Protein AF-B6BJP9-F1 (afdb_monomer)

Organism: Sulfurimonas gotlandica (strain DSM 19862 / JCM 16533 / GD1) (NCBI:txid929558)

Radius of gyration: 23.93 Å; Cα contacts (8 Å, |Δi|>4): 234; chains: 1; bounding box: 56×53×66 Å

Sequence (260 aa):
MYRTQEEKQKYIDKIFKDKALFEWEVLHVSSHYDRLEIMQILAQTLVRDKLKYEINFLYLESYDDFKFTQIVNIIFHEIANEWISFATDILYYPKKEAIEELQGKERVKFIHSLAKSYYEKYKRQIFEEIADTFIELVSNVKQDKDATKLIQETLQSNLIKNRQILEMHNFSQLFTRIKSAQNIKNSDITTAKMKVVEMKKKYANPNIDADEKQKYYSLLEKSNKELTKLKHQGLDKFDPGIKRLKDTMVQSMIGMSHLS

Foldseek 3Di:
DDPDPVSVVVVVVVLLVDPQSVCCQQVVDDDPVSLQVVLLVLLCCVCVPVCVAAQQLVNDQAPVSHDDPCQLVVLLVVSLVSQLCSCCPVVVDDSVVSVVSCPPPSNSVSSSVVSVVSCLVHVLSNLLSSLLSLLVLLQPDPPDPSSQVRNLNCLVDLLQPPNVVLVANHSVSSSVLSVVLVVVLVVVLVVLVVQLVVLVVQLPDPPDDPVSNVVSVVSNVVSVVVSVVSVPDGSCVRDVSSVV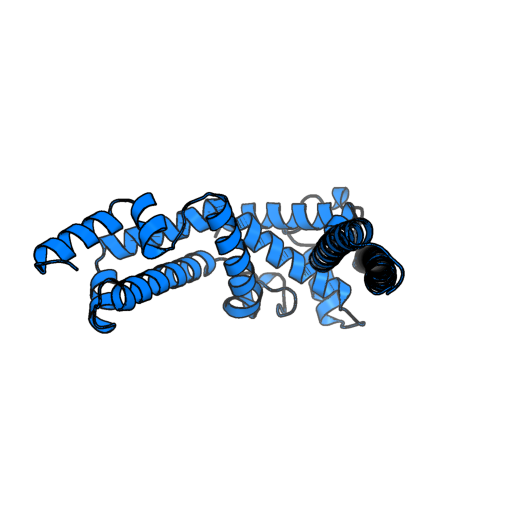SSVSSSVSVSVVVVVD

Solvent-accessible surface area (backbone atoms only — not comparable to full-atom values): 13918 Å² total; per-residue (Å²): 132,74,90,44,72,67,59,46,50,55,50,52,56,47,36,72,71,30,70,67,55,30,34,38,74,44,66,69,36,86,48,73,65,49,53,53,52,54,43,47,54,49,19,49,47,39,32,71,62,76,36,23,68,28,53,18,51,77,56,44,81,49,72,85,58,58,58,69,83,58,54,50,57,51,45,27,52,53,56,50,48,36,45,38,49,38,29,34,74,74,66,64,36,56,69,69,57,33,49,58,63,44,66,38,69,71,46,45,49,42,47,46,52,50,21,46,53,49,41,75,76,47,43,65,47,36,36,48,47,31,42,48,32,42,55,48,37,54,70,65,60,80,82,48,64,64,62,51,46,38,51,46,50,42,68,68,32,76,41,40,64,65,62,84,78,47,88,46,89,48,63,69,54,46,39,53,50,47,52,51,20,50,49,52,51,50,51,54,47,49,54,33,49,50,51,34,53,51,31,49,52,60,45,66,42,86,88,58,56,74,68,59,35,51,52,29,48,53,51,30,52,51,34,48,53,51,38,53,51,58,72,72,53,60,60,44,82,59,30,72,52,53,30,52,46,42,54,35,33,32,55,30,48,56,60,51,63,76,77,110

pLDDT: mean 90.39, std 7.41, range [47.16, 97.0]

Nearest PDB structures (foldseek):
  7wtx-assembly1_K  TM=1.506E-01  e=1.562E+00  Homo sapiens
  7tms-assembly1_P  TM=1.426E-01  e=6.004E+00  Saccharomyces cerevisiae

Mean predicted aligned error: 6.29 Å

Structure (mmCIF, N/CA/C/O backbone):
data_AF-B6BJP9-F1
#
_entry.id   AF-B6BJP9-F1
#
loop_
_atom_site.group_PDB
_atom_site.id
_atom_site.type_symbol
_atom_site.label_atom_id
_atom_site.label_alt_id
_atom_site.label_comp_id
_atom_site.label_asym_id
_atom_site.label_entity_id
_atom_site.label_seq_id
_atom_site.pdbx_PDB_ins_code
_atom_site.Cartn_x
_atom_site.Cartn_y
_atom_site.Cartn_z
_atom_site.occupancy
_atom_site.B_iso_or_equiv
_atom_site.auth_seq_id
_atom_site.auth_comp_id
_atom_site.auth_asym_id
_atom_site.auth_atom_id
_atom_site.pdbx_PDB_model_num
ATOM 1 N N . MET A 1 1 ? -24.932 26.126 8.712 1.00 61.28 1 MET A N 1
ATOM 2 C CA . MET A 1 1 ? -24.388 26.444 10.049 1.00 61.28 1 MET A CA 1
ATOM 3 C C . MET A 1 1 ? -25.483 26.151 11.070 1.00 61.28 1 MET A C 1
ATOM 5 O O . MET A 1 1 ? -26.592 26.638 10.877 1.00 61.28 1 MET A O 1
ATOM 9 N N . TYR A 1 2 ? -25.228 25.267 12.040 1.00 72.56 2 TYR A N 1
ATOM 10 C CA . TYR A 1 2 ? -26.219 24.813 13.033 1.00 72.56 2 TYR A CA 1
ATOM 11 C C . TYR A 1 2 ? -26.703 25.983 13.894 1.00 72.56 2 TYR A C 1
ATOM 13 O O . TYR A 1 2 ? -25.901 26.850 14.239 1.00 72.56 2 TYR A O 1
ATOM 21 N N . ARG A 1 3 ? -28.003 26.039 14.206 1.00 69.69 3 ARG A N 1
ATOM 22 C CA . ARG A 1 3 ? -28.609 27.170 14.928 1.00 69.69 3 ARG A CA 1
ATOM 23 C C . ARG A 1 3 ? -28.487 27.012 16.441 1.00 69.69 3 ARG A C 1
ATOM 25 O O . ARG A 1 3 ? -28.512 28.014 17.147 1.00 69.69 3 ARG A O 1
ATOM 32 N N . THR A 1 4 ? -28.327 25.781 16.936 1.00 82.56 4 THR A N 1
ATOM 33 C CA . THR A 1 4 ? -28.142 25.483 18.365 1.00 82.56 4 THR A CA 1
ATOM 34 C C . THR 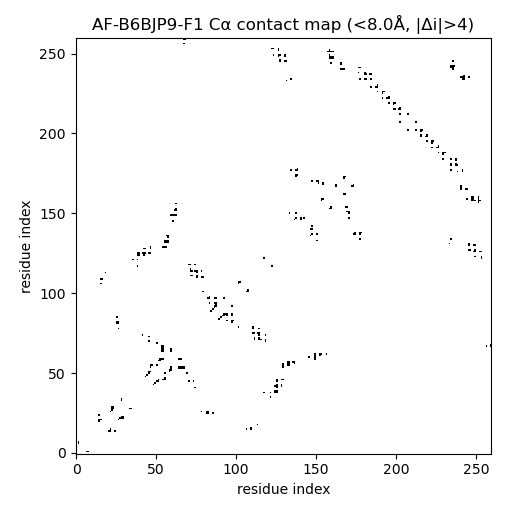A 1 4 ? -27.078 24.408 18.607 1.00 82.56 4 THR A C 1
ATOM 36 O O . THR A 1 4 ? -26.769 23.595 17.731 1.00 82.56 4 THR A O 1
ATOM 39 N N . GLN A 1 5 ? -26.537 24.369 19.831 1.00 81.38 5 GLN A N 1
ATOM 40 C CA . GLN A 1 5 ? -25.610 23.316 20.264 1.00 81.38 5 GLN A CA 1
ATOM 41 C C . GLN A 1 5 ? -26.276 21.929 20.265 1.00 81.38 5 GLN A C 1
ATOM 43 O O . GLN A 1 5 ? -25.634 20.936 19.939 1.00 81.38 5 GLN A O 1
ATOM 48 N N . GLU A 1 6 ? -27.578 21.851 20.555 1.00 84.88 6 GLU A N 1
ATOM 49 C CA . GLU A 1 6 ? -28.336 20.595 20.496 1.00 84.88 6 GLU A CA 1
ATOM 50 C C . GLU A 1 6 ? -28.464 20.047 19.071 1.00 84.88 6 GLU A C 1
ATOM 52 O O . GLU A 1 6 ? -28.368 18.839 18.863 1.00 84.88 6 GLU A O 1
ATOM 57 N N . GLU A 1 7 ? -28.672 20.914 18.076 1.00 86.38 7 GLU A N 1
ATOM 58 C CA . GLU A 1 7 ? -28.693 20.508 16.666 1.00 86.38 7 GLU A CA 1
ATOM 59 C C . GLU A 1 7 ? -27.330 19.967 16.228 1.00 86.38 7 GLU A C 1
ATOM 61 O O . GLU A 1 7 ? -27.262 18.929 15.565 1.00 86.38 7 GLU A O 1
ATOM 66 N N . LYS A 1 8 ? -26.250 20.635 16.653 1.00 85.25 8 LYS A N 1
ATOM 67 C CA . LYS A 1 8 ? -24.871 20.200 16.410 1.00 85.25 8 LYS A CA 1
ATOM 68 C C . LYS A 1 8 ? -24.614 18.825 17.031 1.00 85.25 8 LYS A C 1
ATOM 70 O O . LYS A 1 8 ? -24.133 17.926 16.348 1.00 85.25 8 LYS A O 1
ATOM 75 N N . GLN A 1 9 ? -25.018 18.627 18.286 1.00 87.75 9 GLN A N 1
ATOM 76 C CA . GLN A 1 9 ? -24.842 17.360 18.995 1.00 87.75 9 GLN A CA 1
ATOM 77 C C . GLN A 1 9 ? -25.626 16.214 18.345 1.00 87.75 9 GLN A C 1
ATOM 79 O O . GLN A 1 9 ? -25.079 15.138 18.112 1.00 87.75 9 GLN A O 1
ATOM 84 N N . LYS A 1 10 ? -26.891 16.457 17.972 1.00 89.75 10 LYS A N 1
ATOM 85 C CA . LYS A 1 10 ? -27.722 15.475 17.254 1.00 89.75 10 LYS A CA 1
ATOM 86 C C . LYS A 1 10 ? -27.095 15.058 15.927 1.00 89.75 10 LYS A C 1
ATOM 88 O O . LYS A 1 10 ? -27.180 13.889 15.552 1.00 89.75 10 LYS A O 1
ATOM 93 N N . TYR A 1 11 ? -26.479 16.000 15.215 1.00 90.81 11 TYR A N 1
ATOM 94 C CA . TYR A 1 11 ? -25.780 15.712 13.969 1.00 90.81 11 TYR A CA 1
ATOM 95 C C . TYR A 1 11 ? -24.546 14.829 14.191 1.00 90.81 11 TYR A C 1
ATOM 97 O O . TYR A 1 11 ? -24.390 13.814 13.514 1.00 90.81 11 TYR A O 1
ATOM 105 N N . ILE A 1 12 ? -23.718 15.156 15.185 1.00 90.25 12 ILE A N 1
ATOM 106 C CA . ILE A 1 12 ? -22.539 14.357 15.553 1.00 90.25 12 ILE A CA 1
ATOM 107 C C . ILE A 1 12 ? -22.949 12.940 15.951 1.00 90.25 12 ILE A C 1
ATOM 109 O O . ILE A 1 12 ? -22.376 11.959 15.480 1.00 90.25 12 ILE A O 1
ATOM 113 N N . ASP A 1 13 ? -23.991 12.810 16.767 1.00 91.75 13 ASP A N 1
ATOM 114 C CA . ASP A 1 13 ? -24.490 11.503 17.180 1.00 91.75 13 ASP A CA 1
ATOM 115 C C . ASP A 1 13 ? -25.017 10.685 15.997 1.00 91.75 13 ASP A C 1
ATOM 117 O O . ASP A 1 13 ? -24.937 9.459 16.020 1.00 91.75 13 ASP A O 1
ATOM 121 N N . LYS A 1 14 ? -25.540 11.339 14.952 1.00 93.50 14 LYS A N 1
ATOM 122 C CA . LYS A 1 14 ? -25.916 10.674 13.700 1.00 93.50 14 LYS A CA 1
ATOM 123 C C . LYS A 1 14 ? -24.678 10.180 12.944 1.00 93.50 14 LYS A C 1
ATOM 125 O O . LYS A 1 14 ? -24.667 9.026 12.526 1.00 93.50 14 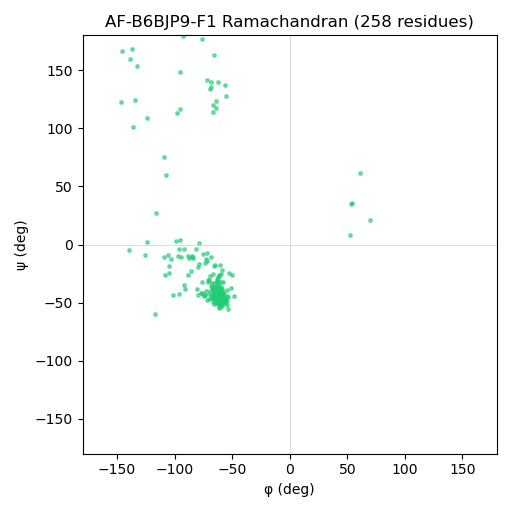LYS A O 1
ATOM 130 N N . ILE A 1 15 ? -23.639 11.013 12.825 1.00 94.00 15 ILE A N 1
ATOM 131 C CA . ILE A 1 15 ? -22.354 10.657 12.197 1.00 94.00 15 ILE A CA 1
ATOM 132 C C . ILE A 1 15 ? -21.757 9.400 12.849 1.00 94.00 15 ILE A C 1
ATOM 134 O O . ILE A 1 15 ? -21.424 8.445 12.158 1.00 94.00 15 ILE A O 1
ATOM 138 N N . PHE A 1 16 ? -21.695 9.340 14.181 1.00 93.81 16 PHE A N 1
ATOM 139 C CA . PHE A 1 16 ? -21.125 8.191 14.903 1.00 93.81 16 PHE A CA 1
ATOM 140 C C . PHE A 1 16 ? -22.054 6.970 15.020 1.00 93.81 16 PHE A C 1
ATOM 142 O O . PHE A 1 16 ? -21.683 5.971 15.636 1.00 93.81 16 PHE A O 1
ATOM 149 N N . LYS A 1 17 ? -23.265 7.020 14.455 1.00 93.69 17 LYS A N 1
ATOM 150 C CA . LYS A 1 17 ? -24.189 5.872 14.381 1.00 93.69 17 LYS A CA 1
ATOM 151 C C . LYS A 1 17 ? -24.259 5.256 12.990 1.00 93.69 17 LYS A C 1
ATOM 153 O O . LYS A 1 17 ? -24.691 4.113 12.863 1.00 93.69 17 LYS A O 1
ATOM 158 N N . ASP A 1 18 ? -23.834 5.986 11.965 1.00 94.75 18 ASP A N 1
ATOM 159 C CA . ASP A 1 18 ? -23.924 5.564 10.574 1.00 94.75 18 ASP A CA 1
ATOM 160 C C . ASP A 1 18 ? -22.540 5.593 9.920 1.00 94.75 18 ASP A C 1
ATOM 162 O O . ASP A 1 18 ? -21.971 6.645 9.637 1.00 94.75 18 ASP A O 1
ATOM 166 N N . LYS A 1 19 ? -22.008 4.398 9.651 1.00 94.12 19 LYS A N 1
ATOM 167 C CA . LYS A 1 19 ? -20.710 4.221 8.997 1.00 94.12 19 LYS A CA 1
ATOM 168 C C . LYS A 1 19 ? -20.650 4.879 7.618 1.00 94.12 19 LYS A C 1
ATOM 170 O O . LYS A 1 19 ? -19.617 5.450 7.288 1.00 94.12 19 LYS A O 1
ATOM 175 N N . ALA A 1 20 ? -21.705 4.771 6.812 1.00 93.62 20 ALA A N 1
ATOM 176 C CA . ALA A 1 20 ? -21.697 5.330 5.464 1.00 93.62 20 ALA A CA 1
ATOM 177 C C . ALA A 1 20 ? -21.714 6.860 5.518 1.00 93.62 20 ALA A C 1
ATOM 179 O O . ALA A 1 20 ? -20.981 7.507 4.776 1.00 93.62 20 ALA A O 1
ATOM 180 N N . LEU A 1 21 ? -22.494 7.425 6.445 1.00 95.62 21 LEU A N 1
ATOM 181 C CA . LEU A 1 21 ? -22.504 8.864 6.685 1.00 95.62 21 LEU A CA 1
ATOM 182 C C . LEU A 1 21 ? -21.146 9.362 7.194 1.00 95.62 21 LEU A C 1
ATOM 184 O O . LEU A 1 21 ? -20.660 10.370 6.699 1.00 95.62 21 LEU A O 1
ATOM 188 N N . PHE A 1 22 ? -20.516 8.649 8.134 1.00 96.56 22 PHE A N 1
ATOM 189 C CA . PHE A 1 22 ? -19.177 8.991 8.619 1.00 96.56 22 PHE A CA 1
ATOM 190 C C . PHE A 1 22 ? -18.146 8.963 7.488 1.00 96.56 22 PHE A C 1
ATOM 192 O O . PHE A 1 22 ? -17.378 9.904 7.322 1.00 96.56 22 PHE A O 1
ATOM 199 N N . GLU A 1 23 ? -18.133 7.888 6.698 1.00 95.31 23 GLU A N 1
ATOM 200 C CA . GLU A 1 23 ? -17.233 7.757 5.552 1.00 95.31 23 GLU A CA 1
ATOM 201 C C . GLU A 1 23 ? -17.429 8.911 4.558 1.00 95.31 23 GLU A C 1
ATOM 203 O O . GLU A 1 23 ? -16.446 9.490 4.111 1.00 95.31 23 GLU A O 1
ATOM 208 N N . TRP A 1 24 ? -18.671 9.295 4.261 1.00 95.69 24 TRP A N 1
ATOM 209 C CA . TRP A 1 24 ? -18.961 10.363 3.306 1.00 95.69 24 TRP A CA 1
ATOM 210 C C . TRP A 1 24 ? -18.620 11.768 3.828 1.00 95.69 24 TRP A C 1
ATOM 212 O O . TRP A 1 24 ? -17.965 12.538 3.127 1.00 95.69 24 TRP A O 1
ATOM 222 N N . GLU A 1 25 ? -19.040 12.098 5.050 1.00 94.19 25 GLU A N 1
ATOM 223 C CA . GLU A 1 25 ? -18.897 13.442 5.628 1.00 94.19 25 GLU A CA 1
ATOM 224 C C . GLU A 1 25 ? -17.488 13.702 6.165 1.00 94.19 25 GLU A C 1
ATOM 226 O O . GLU A 1 25 ? -16.935 14.775 5.944 1.00 94.19 25 GLU A O 1
ATOM 231 N N . VAL A 1 26 ? -16.909 12.722 6.868 1.00 95.06 26 VAL A N 1
ATOM 232 C CA . VAL A 1 26 ? -15.646 12.888 7.602 1.00 95.06 26 VAL A CA 1
ATOM 233 C C . VAL A 1 26 ? -14.454 12.413 6.782 1.00 95.06 26 VAL A C 1
ATOM 235 O O . VAL A 1 26 ? -13.427 13.074 6.769 1.00 95.06 26 VAL A O 1
ATOM 238 N N . LEU A 1 27 ? -14.572 11.269 6.100 1.00 93.81 27 LEU A N 1
ATOM 239 C CA . LEU A 1 27 ? -13.460 10.694 5.327 1.00 93.81 27 LEU A CA 1
ATOM 240 C C . LEU A 1 27 ? -13.511 11.052 3.839 1.00 93.81 27 LEU A C 1
ATOM 242 O O . LEU A 1 27 ? -12.629 10.642 3.087 1.00 93.81 27 LEU A O 1
ATOM 246 N N . HIS A 1 28 ? -14.556 11.759 3.400 1.00 92.81 28 HIS A N 1
ATOM 247 C CA . HIS A 1 28 ? -14.803 12.097 1.996 1.00 92.81 28 HIS A CA 1
ATOM 248 C C . HIS A 1 28 ? -14.802 10.881 1.053 1.00 92.81 28 HIS A C 1
ATOM 250 O O . HIS A 1 28 ? -14.404 10.955 -0.108 1.00 92.81 28 HIS A O 1
ATOM 256 N N . VAL A 1 29 ? -15.296 9.747 1.550 1.00 93.81 29 VAL A N 1
ATOM 257 C CA . VAL A 1 29 ? -15.406 8.482 0.825 1.00 93.81 29 VAL A CA 1
ATOM 258 C C . VAL A 1 29 ? -16.816 8.320 0.276 1.00 93.81 29 VAL A C 1
ATOM 260 O O . VAL A 1 29 ? -17.776 8.106 1.015 1.00 93.81 29 VAL A O 1
ATOM 263 N N . SER A 1 30 ? -16.934 8.341 -1.047 1.00 91.38 3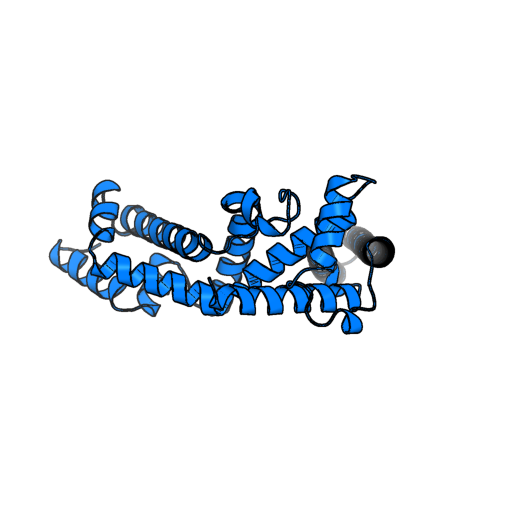0 SER A N 1
ATOM 264 C CA . SER A 1 30 ? -18.199 8.162 -1.765 1.00 91.38 30 SER A CA 1
ATOM 265 C C . SER A 1 30 ? -18.329 6.780 -2.410 1.00 91.38 30 SER A C 1
ATOM 267 O O . SER A 1 30 ? -19.435 6.279 -2.621 1.00 91.38 30 SER A O 1
ATOM 269 N N . SER A 1 31 ? -17.202 6.126 -2.703 1.00 91.62 31 SER A N 1
ATOM 270 C CA . SER A 1 31 ? -17.170 4.923 -3.531 1.00 91.62 31 SER A CA 1
ATOM 271 C C . SER A 1 31 ? -16.247 3.831 -2.984 1.00 91.62 31 SER A C 1
ATOM 273 O O . SER A 1 31 ? -15.487 4.010 -2.031 1.00 91.62 31 SER A O 1
ATOM 275 N N . HIS A 1 32 ? -16.343 2.625 -3.550 1.00 89.69 32 HIS A N 1
ATOM 276 C CA . HIS A 1 32 ? -15.382 1.559 -3.253 1.00 89.69 32 HIS A CA 1
ATOM 277 C C . HIS A 1 32 ? -13.973 1.901 -3.760 1.00 89.69 32 HIS A C 1
ATOM 279 O O . HIS A 1 32 ? -12.997 1.542 -3.105 1.00 89.69 32 HIS A O 1
ATOM 285 N N . TYR A 1 33 ? -13.871 2.620 -4.881 1.00 90.62 33 TYR A N 1
ATOM 286 C CA . TYR A 1 33 ? -12.590 3.037 -5.445 1.00 90.62 33 TYR A CA 1
ATOM 287 C C . TYR A 1 33 ? -11.864 4.019 -4.524 1.00 90.62 33 TYR A C 1
ATOM 289 O O . TYR A 1 33 ? -10.679 3.825 -4.283 1.00 90.62 33 TYR A O 1
ATOM 297 N N . ASP A 1 34 ? -12.586 4.957 -3.905 1.00 91.62 34 ASP A N 1
ATOM 298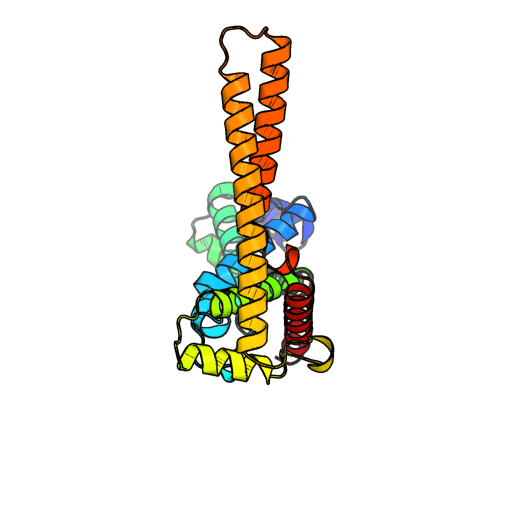 C CA . ASP A 1 34 ? -12.011 5.909 -2.943 1.00 91.62 34 ASP A CA 1
ATOM 299 C C . ASP A 1 34 ? -11.417 5.160 -1.740 1.00 91.62 34 ASP A C 1
ATOM 301 O O . ASP A 1 34 ? -10.306 5.435 -1.299 1.00 91.62 34 ASP A O 1
ATOM 305 N N . ARG A 1 35 ? -12.125 4.133 -1.238 1.00 92.69 35 ARG A N 1
ATOM 306 C CA . ARG A 1 35 ? -11.621 3.287 -0.140 1.00 92.69 35 ARG A CA 1
ATOM 307 C C . ARG A 1 35 ? -10.340 2.556 -0.534 1.00 92.69 35 ARG A C 1
ATOM 309 O O . ARG A 1 35 ? -9.432 2.460 0.286 1.00 92.69 35 ARG A O 1
ATOM 316 N N . LEU A 1 36 ? -10.275 2.032 -1.760 1.00 91.44 36 LEU A N 1
ATOM 317 C CA . LEU A 1 36 ? -9.079 1.362 -2.270 1.00 91.44 36 LEU A CA 1
ATOM 318 C C . LEU A 1 36 ? -7.908 2.334 -2.409 1.00 91.44 36 LEU A C 1
ATOM 320 O O . LEU A 1 36 ? -6.799 1.975 -2.025 1.00 91.44 36 LEU A O 1
ATOM 324 N N . GLU A 1 37 ? -8.145 3.534 -2.932 1.00 90.31 37 GLU A N 1
ATOM 325 C CA . GLU A 1 37 ? -7.120 4.565 -3.102 1.00 90.31 37 GLU A CA 1
ATOM 326 C C . GLU A 1 37 ? -6.561 5.027 -1.754 1.00 90.31 37 GLU A C 1
ATOM 328 O O . GLU A 1 37 ? -5.349 4.972 -1.543 1.00 90.31 37 GLU A O 1
ATOM 333 N N . ILE A 1 38 ? -7.433 5.372 -0.802 1.00 90.81 38 ILE A N 1
ATOM 334 C CA . ILE A 1 38 ? -7.031 5.748 0.560 1.00 90.81 38 ILE A CA 1
ATOM 335 C C . ILE A 1 38 ? -6.202 4.636 1.196 1.00 90.81 38 ILE A C 1
ATOM 337 O O . ILE A 1 38 ? -5.145 4.895 1.764 1.00 90.81 38 ILE A O 1
ATOM 341 N N . MET A 1 39 ? -6.639 3.381 1.077 1.00 93.44 39 MET A N 1
ATOM 342 C CA . MET A 1 39 ? -5.897 2.260 1.650 1.00 93.44 39 MET A CA 1
ATOM 343 C C . MET A 1 39 ? -4.570 1.985 0.943 1.00 93.44 39 MET A C 1
ATOM 345 O O . MET A 1 39 ? -3.644 1.497 1.585 1.00 93.44 39 MET A O 1
ATOM 349 N N . GLN A 1 40 ? -4.441 2.320 -0.340 1.00 91.38 40 GLN A N 1
ATOM 350 C CA . GLN A 1 40 ? -3.169 2.248 -1.051 1.00 91.38 40 GLN A CA 1
ATOM 351 C C . GLN A 1 40 ? -2.190 3.323 -0.556 1.00 91.38 40 GLN A C 1
ATOM 353 O O . GLN A 1 40 ? -1.024 3.015 -0.315 1.00 91.38 40 GLN A O 1
ATOM 358 N N . ILE A 1 41 ? -2.664 4.553 -0.342 1.00 91.44 41 ILE A N 1
ATOM 359 C CA . ILE A 1 41 ? -1.863 5.637 0.248 1.00 91.44 41 ILE A CA 1
ATOM 360 C C . ILE A 1 41 ? -1.449 5.261 1.676 1.00 91.44 41 ILE A C 1
ATOM 362 O O . ILE A 1 41 ? -0.267 5.293 2.016 1.00 91.44 41 ILE A O 1
ATOM 366 N N . LEU A 1 42 ? -2.405 4.815 2.495 1.00 93.31 42 LEU A N 1
ATOM 367 C CA . LEU A 1 42 ? -2.143 4.380 3.865 1.00 93.31 42 LEU A CA 1
ATOM 368 C C . LEU A 1 42 ? -1.176 3.200 3.922 1.00 93.31 42 LEU A C 1
ATOM 370 O O . LEU A 1 42 ? -0.331 3.178 4.809 1.00 93.31 42 LEU A O 1
ATOM 374 N N . ALA A 1 43 ? -1.261 2.237 3.000 1.00 95.12 43 ALA A N 1
ATOM 375 C CA . ALA A 1 43 ? -0.312 1.129 2.921 1.00 95.12 43 ALA A CA 1
ATOM 376 C C . ALA A 1 43 ? 1.125 1.635 2.735 1.00 95.12 43 ALA A C 1
ATOM 378 O O . ALA A 1 43 ? 2.016 1.201 3.463 1.00 95.12 43 ALA A O 1
ATOM 379 N N . GLN A 1 44 ? 1.339 2.596 1.833 1.00 94.31 44 GLN A N 1
ATOM 380 C CA . GLN A 1 44 ? 2.655 3.205 1.628 1.00 94.31 44 GLN A CA 1
ATOM 381 C C . GLN A 1 44 ? 3.149 3.914 2.886 1.00 94.31 44 GLN A C 1
ATOM 383 O O . GLN A 1 44 ? 4.246 3.619 3.353 1.00 94.31 44 GLN A O 1
ATOM 388 N N . THR A 1 45 ? 2.331 4.781 3.486 1.00 93.75 45 THR A N 1
ATOM 389 C CA . THR A 1 45 ? 2.698 5.499 4.716 1.00 93.75 45 THR A CA 1
ATOM 390 C C . THR A 1 45 ? 2.956 4.545 5.887 1.00 93.75 45 THR A C 1
ATOM 392 O O . THR A 1 45 ? 3.894 4.734 6.662 1.00 93.75 45 THR A O 1
ATOM 395 N N . LEU A 1 46 ? 2.152 3.488 6.027 1.00 94.88 46 LEU A N 1
ATOM 396 C CA . LEU A 1 46 ? 2.327 2.465 7.057 1.00 94.88 46 LEU A CA 1
ATOM 397 C C . LEU A 1 46 ? 3.667 1.753 6.898 1.00 94.88 46 LEU A C 1
ATOM 399 O O . LEU A 1 46 ? 4.445 1.714 7.843 1.00 94.88 46 LEU A O 1
ATOM 403 N N . VAL A 1 47 ? 3.931 1.200 5.716 1.00 95.75 47 VAL A N 1
ATOM 404 C CA . VAL A 1 47 ? 5.090 0.333 5.478 1.00 95.75 47 VAL A CA 1
ATOM 405 C C . VAL A 1 47 ? 6.381 1.137 5.364 1.00 95.75 47 VAL A C 1
ATOM 407 O O . VAL A 1 47 ? 7.409 0.727 5.894 1.00 95.75 47 VAL A O 1
ATOM 410 N N . ARG A 1 48 ? 6.362 2.279 4.673 1.00 95.06 48 ARG A N 1
ATOM 411 C CA . ARG A 1 48 ? 7.587 3.030 4.365 1.00 95.06 48 ARG A CA 1
ATOM 412 C C . ARG A 1 48 ? 7.979 4.034 5.439 1.00 95.06 48 ARG A C 1
ATOM 414 O O . ARG A 1 48 ? 9.174 4.274 5.596 1.00 95.06 48 ARG A O 1
ATOM 421 N N . ASP A 1 49 ? 7.015 4.533 6.212 1.00 94.56 49 ASP A N 1
ATOM 422 C CA . ASP A 1 49 ? 7.271 5.605 7.176 1.00 94.56 49 ASP A CA 1
ATOM 423 C C . ASP A 1 49 ? 7.013 5.165 8.620 1.00 94.56 49 ASP A C 1
ATOM 425 O O . ASP A 1 49 ? 7.927 5.199 9.446 1.00 94.56 49 ASP A O 1
ATOM 429 N N . LYS A 1 50 ? 5.779 4.751 8.939 1.00 93.44 50 LYS A N 1
ATOM 430 C CA . LYS A 1 50 ? 5.331 4.587 10.333 1.00 93.44 50 LYS A CA 1
ATOM 431 C C . LYS A 1 50 ? 5.783 3.289 10.996 1.00 93.44 50 LYS A C 1
ATOM 433 O O . LYS A 1 50 ? 6.092 3.313 12.180 1.00 93.44 50 LYS A O 1
ATOM 438 N N . LEU A 1 51 ? 5.801 2.186 10.251 1.00 93.44 51 LEU A N 1
ATOM 439 C CA . LEU A 1 51 ? 6.201 0.849 10.712 1.00 93.44 51 LEU A CA 1
ATOM 440 C C . LEU A 1 51 ? 7.453 0.354 9.984 1.00 93.44 51 LEU A C 1
ATOM 442 O O . LEU A 1 51 ? 7.649 -0.843 9.767 1.00 93.44 51 LEU A O 1
ATOM 446 N N . LYS A 1 52 ? 8.293 1.285 9.529 1.00 93.56 52 LYS A N 1
ATOM 447 C CA . LYS A 1 52 ? 9.429 0.940 8.678 1.00 93.56 52 LYS A CA 1
ATOM 448 C C . LYS A 1 52 ? 10.396 -0.034 9.358 1.00 93.56 52 LYS A C 1
ATOM 450 O O . LYS A 1 52 ? 10.955 -0.875 8.679 1.00 93.56 52 LYS A O 1
ATOM 455 N N . TYR A 1 53 ? 10.562 0.014 10.677 1.00 91.56 53 TYR A N 1
ATOM 456 C CA . TYR A 1 53 ? 11.474 -0.895 11.378 1.00 91.56 53 TYR A CA 1
ATOM 457 C C . TYR A 1 53 ? 10.829 -2.243 11.726 1.00 91.56 53 TYR A C 1
ATOM 459 O O . TYR A 1 53 ? 11.520 -3.161 12.147 1.00 91.56 53 TYR A O 1
ATOM 467 N N . GLU A 1 54 ? 9.515 -2.371 11.549 1.00 91.12 54 GLU A N 1
ATOM 468 C CA . GLU A 1 54 ?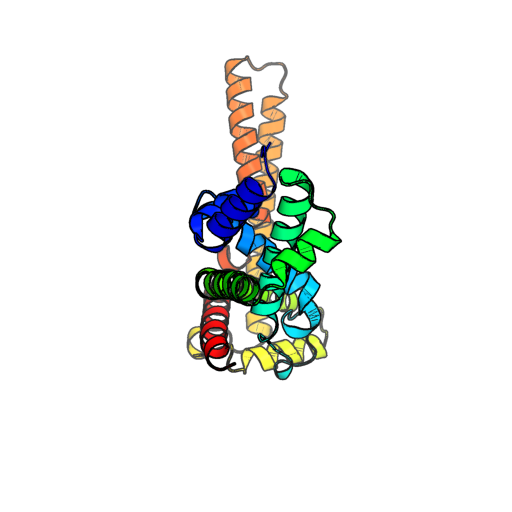 8.736 -3.538 11.953 1.00 91.12 54 GLU A CA 1
ATOM 469 C C . GLU A 1 54 ? 8.253 -4.382 10.775 1.00 91.12 54 GLU A C 1
ATOM 471 O O . GLU A 1 54 ? 7.990 -5.569 10.956 1.00 91.12 54 GLU A O 1
ATOM 476 N N . ILE A 1 55 ? 8.080 -3.794 9.585 1.00 93.06 55 ILE A N 1
ATOM 477 C CA . ILE A 1 55 ? 7.526 -4.507 8.420 1.00 93.06 55 ILE A CA 1
ATOM 478 C C . ILE A 1 55 ? 8.210 -4.191 7.082 1.00 93.06 55 ILE A C 1
ATOM 480 O O . ILE A 1 55 ? 7.866 -4.811 6.079 1.00 93.06 55 ILE A O 1
ATOM 484 N N . ASN A 1 56 ? 9.165 -3.259 7.016 1.00 94.44 56 ASN A N 1
ATOM 485 C CA . ASN A 1 56 ? 9.860 -2.939 5.765 1.00 94.44 56 ASN A CA 1
ATOM 486 C C . ASN A 1 56 ? 11.175 -3.712 5.657 1.00 94.44 56 ASN A C 1
ATOM 488 O O . ASN A 1 56 ? 12.117 -3.466 6.406 1.00 94.44 56 ASN A O 1
ATOM 492 N N . PHE A 1 57 ? 11.277 -4.590 4.660 1.00 93.56 57 PHE A N 1
ATOM 493 C CA . PHE A 1 57 ? 12.457 -5.435 4.453 1.00 93.56 57 PHE A CA 1
ATOM 494 C C . PHE A 1 57 ? 13.759 -4.667 4.210 1.00 93.56 57 PHE A C 1
ATOM 496 O O . PHE A 1 57 ? 14.830 -5.239 4.372 1.00 93.56 57 PHE A O 1
ATOM 503 N N . LEU A 1 58 ? 13.696 -3.386 3.846 1.00 92.25 58 LEU A N 1
ATOM 504 C CA . LEU A 1 58 ? 14.883 -2.542 3.708 1.00 92.25 58 LEU A CA 1
ATOM 505 C C . LEU A 1 58 ? 15.497 -2.125 5.056 1.00 92.25 58 LEU A C 1
ATOM 507 O O . LEU A 1 58 ? 16.625 -1.641 5.066 1.00 92.25 58 LEU A O 1
A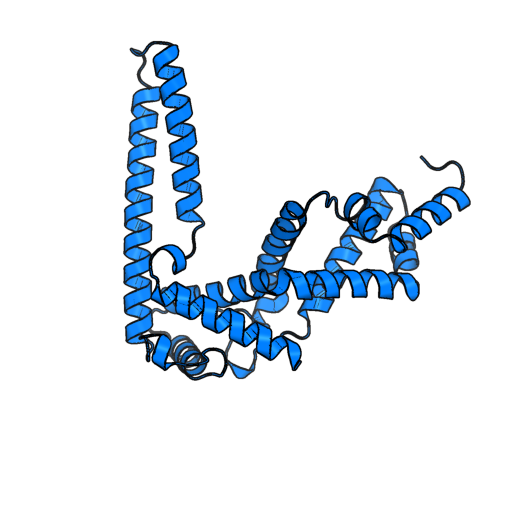TOM 511 N N . TYR A 1 59 ? 14.762 -2.275 6.161 1.00 92.19 59 TYR A N 1
ATOM 512 C CA . TYR A 1 59 ? 15.163 -1.825 7.499 1.00 92.19 59 TYR A CA 1
ATOM 513 C C . TYR A 1 59 ? 15.120 -2.926 8.562 1.00 92.19 59 TYR A C 1
ATOM 515 O O . TYR A 1 59 ? 15.576 -2.690 9.678 1.00 92.19 59 TYR A O 1
ATOM 523 N N . LEU A 1 60 ? 14.560 -4.094 8.242 1.00 90.12 60 LEU A N 1
ATOM 524 C CA . LEU A 1 60 ? 14.569 -5.247 9.138 1.00 90.12 60 LEU A CA 1
ATOM 525 C C . LEU A 1 60 ? 15.991 -5.797 9.285 1.00 90.12 60 LEU A C 1
ATOM 527 O O . LEU A 1 60 ? 16.723 -5.904 8.303 1.00 90.12 60 LEU A O 1
ATOM 531 N N . GLU A 1 61 ? 16.353 -6.187 10.505 1.00 85.19 61 GLU A N 1
ATOM 532 C CA . GLU A 1 61 ? 17.605 -6.901 10.779 1.00 85.19 61 GLU A CA 1
ATOM 533 C C . GLU A 1 61 ? 17.394 -8.418 10.712 1.00 85.19 61 GLU A C 1
ATOM 535 O O . GLU A 1 61 ? 18.241 -9.144 10.187 1.00 85.19 61 GLU A O 1
ATOM 540 N N . SER A 1 62 ? 16.242 -8.893 11.198 1.00 84.56 62 SER A N 1
ATOM 541 C CA . SER A 1 62 ? 15.834 -10.296 11.170 1.00 84.56 62 SER A CA 1
ATOM 542 C C . SER A 1 62 ? 14.400 -10.461 10.673 1.00 84.56 62 SER A C 1
ATOM 544 O O . SER A 1 62 ? 13.537 -9.599 10.848 1.00 84.56 62 SER A O 1
ATOM 546 N N . TYR A 1 63 ? 14.116 -11.630 10.097 1.00 80.94 63 TYR A N 1
ATOM 547 C CA . TYR A 1 63 ? 12.747 -12.045 9.796 1.00 80.94 63 TYR A CA 1
ATOM 548 C C . TYR A 1 63 ? 11.851 -12.089 11.052 1.00 80.94 63 TYR A C 1
ATOM 550 O O . TYR A 1 63 ? 10.655 -11.812 10.963 1.00 80.94 63 TYR A O 1
ATOM 558 N N . ASP A 1 64 ? 12.413 -12.409 12.219 1.00 82.19 64 ASP A N 1
ATOM 559 C CA . ASP A 1 64 ? 11.645 -12.549 13.464 1.00 82.19 64 ASP A CA 1
ATOM 560 C C . ASP A 1 64 ? 11.158 -11.205 14.038 1.00 82.19 64 ASP A C 1
ATOM 562 O O . ASP A 1 64 ? 10.276 -11.178 14.900 1.00 82.19 64 ASP A O 1
ATOM 566 N N . ASP A 1 65 ? 11.673 -10.079 13.535 1.00 79.44 65 ASP A N 1
ATOM 567 C CA . ASP A 1 65 ? 11.276 -8.737 13.976 1.00 79.44 65 ASP A CA 1
ATOM 568 C C . ASP A 1 65 ? 9.897 -8.312 13.443 1.00 79.44 65 ASP A C 1
ATOM 570 O O . ASP A 1 65 ? 9.341 -7.296 13.871 1.00 79.44 65 ASP A O 1
ATOM 574 N N . PHE A 1 66 ? 9.316 -9.107 12.540 1.00 82.88 66 PHE A N 1
ATOM 575 C CA . PHE A 1 66 ? 8.079 -8.790 11.838 1.00 82.88 66 PHE A CA 1
ATOM 576 C C . PHE A 1 66 ? 6.868 -8.686 12.774 1.00 82.88 66 PHE A C 1
ATOM 578 O O . PHE A 1 66 ? 6.451 -9.671 13.392 1.00 82.88 66 PHE A O 1
ATOM 585 N N . LYS A 1 67 ? 6.246 -7.501 12.858 1.00 84.81 67 LYS A N 1
ATOM 586 C CA . LYS A 1 67 ? 5.119 -7.243 13.779 1.00 84.81 67 LYS A CA 1
ATOM 587 C C . LYS A 1 67 ? 3.967 -6.494 13.110 1.00 84.81 67 LYS A C 1
ATOM 589 O O . LYS A 1 67 ? 4.120 -5.373 12.642 1.00 84.81 67 LYS A O 1
ATOM 594 N N . PHE A 1 68 ? 2.765 -7.076 13.164 1.00 87.00 68 PHE A N 1
ATOM 595 C CA . PHE A 1 68 ? 1.536 -6.479 12.606 1.00 87.00 68 PHE A CA 1
ATOM 596 C C . PHE A 1 68 ? 0.664 -5.736 13.622 1.00 87.00 68 PHE A C 1
ATOM 598 O O . PHE A 1 68 ? -0.301 -5.069 13.246 1.00 87.00 68 PHE A O 1
ATOM 605 N N . THR A 1 69 ? 0.972 -5.862 14.913 1.00 85.81 69 THR A N 1
ATOM 606 C CA . THR A 1 69 ? 0.073 -5.484 16.019 1.00 85.81 69 THR A CA 1
ATOM 607 C C . THR A 1 69 ? -0.326 -4.007 16.014 1.00 85.81 69 THR A C 1
ATOM 609 O O . THR A 1 69 ? -1.402 -3.658 16.494 1.00 85.81 69 THR A O 1
ATOM 612 N N . GLN A 1 70 ? 0.497 -3.134 15.430 1.00 90.81 70 GLN A N 1
ATOM 613 C CA . GLN A 1 70 ? 0.254 -1.691 15.387 1.00 90.81 70 GLN A CA 1
ATOM 614 C C . GLN A 1 70 ? -0.579 -1.222 14.184 1.00 90.81 70 GLN A C 1
ATOM 616 O O . GLN A 1 70 ? -1.013 -0.072 14.172 1.00 90.81 70 GLN A O 1
ATOM 621 N N . ILE A 1 71 ? -0.855 -2.073 13.188 1.00 93.31 71 ILE A N 1
ATOM 622 C CA . ILE A 1 71 ? -1.505 -1.637 11.938 1.00 93.31 71 ILE A CA 1
ATOM 623 C C . ILE A 1 71 ? -2.898 -1.052 12.202 1.00 93.31 71 ILE A C 1
ATOM 625 O O . ILE A 1 71 ? -3.186 0.072 11.794 1.00 93.31 71 ILE A O 1
ATOM 629 N N . VAL A 1 72 ? -3.761 -1.787 12.913 1.00 94.69 72 VAL A N 1
ATOM 630 C CA . VAL A 1 72 ? -5.129 -1.324 13.217 1.00 94.69 72 VAL A CA 1
ATOM 631 C C . VAL A 1 72 ? -5.098 -0.055 14.064 1.00 94.69 72 VAL A C 1
ATOM 633 O O . VAL A 1 72 ? -5.893 0.853 13.833 1.00 94.69 72 VAL A O 1
ATOM 636 N N . ASN A 1 73 ? -4.156 0.029 15.005 1.00 93.69 73 ASN A N 1
ATOM 637 C CA . ASN A 1 73 ? -3.982 1.202 15.849 1.00 93.69 73 ASN A CA 1
ATOM 638 C C . ASN A 1 73 ? -3.600 2.436 15.019 1.00 93.69 73 ASN A C 1
ATOM 640 O O . ASN A 1 73 ? -4.155 3.510 15.219 1.00 93.69 73 ASN A O 1
ATOM 644 N N . ILE A 1 74 ? -2.708 2.298 14.040 1.00 94.31 74 ILE A N 1
ATOM 645 C CA . ILE A 1 74 ? -2.353 3.419 13.166 1.00 94.31 74 ILE A CA 1
ATOM 646 C C . ILE A 1 74 ? -3.533 3.818 12.278 1.00 94.31 74 ILE A C 1
ATOM 648 O O . ILE A 1 74 ? -3.818 5.006 12.175 1.00 94.31 74 ILE A O 1
ATOM 652 N N . ILE A 1 75 ? -4.264 2.862 11.691 1.00 95.56 75 ILE A N 1
ATOM 653 C CA . ILE A 1 75 ? -5.472 3.172 10.903 1.00 95.56 75 ILE A CA 1
ATOM 654 C C . ILE A 1 75 ? -6.502 3.909 11.772 1.00 95.56 75 ILE A C 1
ATOM 656 O O . ILE A 1 75 ? -7.111 4.875 11.322 1.00 95.56 75 ILE A O 1
ATOM 660 N N . PHE A 1 76 ? -6.668 3.494 13.031 1.00 96.25 76 PHE A N 1
ATOM 661 C CA . PHE A 1 76 ? -7.506 4.200 13.998 1.00 96.25 76 PHE A CA 1
ATOM 662 C C . PHE A 1 76 ? -7.060 5.655 14.180 1.00 96.25 76 PHE A C 1
ATOM 664 O O . PHE A 1 76 ? -7.902 6.546 14.120 1.00 96.25 76 PHE A O 1
ATOM 671 N N . HIS A 1 77 ? -5.759 5.902 14.366 1.00 95.12 77 HIS A N 1
ATOM 672 C CA . HIS A 1 77 ? -5.229 7.257 14.535 1.00 95.12 77 HIS A CA 1
ATOM 673 C C . HIS A 1 77 ? -5.456 8.125 13.295 1.00 95.12 77 HIS A C 1
ATOM 675 O O . HIS A 1 77 ? -5.810 9.290 13.440 1.00 95.12 77 HIS A O 1
ATOM 681 N N . GLU A 1 78 ? -5.324 7.572 12.089 1.00 94.75 78 GLU A N 1
ATOM 682 C CA . GLU A 1 78 ? -5.588 8.326 10.858 1.00 94.75 78 GLU A CA 1
ATOM 683 C C . GLU A 1 78 ? -7.061 8.716 10.738 1.00 94.75 78 GLU A C 1
ATOM 685 O O . GLU A 1 78 ? -7.371 9.884 10.535 1.00 94.75 78 GLU A O 1
ATOM 690 N N . ILE A 1 79 ? -7.983 7.780 10.973 1.00 95.56 79 ILE A N 1
ATOM 691 C CA . ILE A 1 79 ? -9.425 8.075 10.958 1.00 95.56 79 ILE A CA 1
ATOM 692 C C . ILE A 1 79 ? -9.791 9.081 12.066 1.00 95.56 79 ILE A C 1
ATOM 694 O O . ILE A 1 79 ? -10.625 9.962 11.864 1.00 95.56 79 ILE A O 1
ATOM 698 N N . ALA A 1 80 ? -9.170 8.970 13.243 1.00 96.06 80 ALA A N 1
ATOM 699 C CA . ALA A 1 80 ? -9.345 9.923 14.336 1.00 96.06 80 ALA A CA 1
ATOM 700 C C . ALA A 1 80 ? -8.840 11.329 13.972 1.00 96.06 80 ALA A C 1
ATOM 702 O O . ALA A 1 80 ? -9.479 12.315 14.338 1.00 96.06 80 ALA A O 1
ATOM 703 N N . ASN A 1 81 ? -7.725 11.430 13.246 1.00 95.25 81 ASN A N 1
ATOM 704 C CA . ASN A 1 81 ? -7.201 12.705 12.766 1.00 95.25 81 ASN A CA 1
ATOM 705 C C . ASN A 1 81 ? -8.150 13.351 11.751 1.00 95.25 81 ASN A C 1
ATOM 707 O O . ASN A 1 81 ? -8.412 14.544 11.873 1.00 95.25 81 ASN A O 1
ATOM 711 N N . GLU A 1 82 ? -8.736 12.576 10.834 1.00 95.69 82 GLU A N 1
ATOM 712 C CA . GLU A 1 82 ? -9.756 13.088 9.905 1.00 95.69 82 GLU A CA 1
ATOM 713 C C . GLU A 1 82 ? -10.998 13.605 10.640 1.00 95.69 82 GLU A C 1
ATOM 715 O O . GLU A 1 82 ? -11.521 14.669 10.314 1.00 95.69 82 GLU A O 1
ATOM 720 N N . TRP A 1 83 ? -11.431 12.920 11.705 1.00 95.44 83 TRP A N 1
ATOM 721 C CA . TRP A 1 83 ? -12.479 13.453 12.579 1.00 95.44 83 TRP A CA 1
ATOM 722 C C . TRP A 1 83 ? -12.093 14.800 13.192 1.00 95.44 83 TRP A C 1
ATOM 724 O O . TRP A 1 83 ? -12.909 15.721 13.195 1.00 95.44 83 TRP A O 1
ATOM 734 N N . ILE A 1 84 ? -10.871 14.927 13.719 1.00 95.81 84 ILE A N 1
ATOM 735 C CA . ILE A 1 84 ? -10.410 16.181 14.323 1.00 95.81 84 ILE A CA 1
ATOM 736 C C . ILE A 1 84 ? -10.421 17.297 13.275 1.00 95.81 84 ILE A C 1
ATOM 738 O O . ILE A 1 84 ? -10.969 18.355 13.570 1.00 95.81 84 ILE A O 1
ATOM 742 N N . SER A 1 85 ? -9.898 17.051 12.071 1.00 95.75 85 SER A N 1
ATOM 743 C CA . SER A 1 85 ? -9.906 18.014 10.961 1.00 95.75 85 SER A CA 1
ATOM 744 C C . SER A 1 85 ? -11.329 18.415 10.568 1.00 95.75 85 SER A C 1
ATOM 746 O O . SER A 1 85 ? -11.650 19.598 10.506 1.00 95.75 85 SER A O 1
ATOM 748 N N . PHE A 1 86 ? -12.236 17.451 10.392 1.00 95.19 86 PHE A N 1
ATOM 749 C CA . PHE A 1 86 ? -13.643 17.734 10.100 1.00 95.19 86 PHE A CA 1
ATOM 750 C C . PHE A 1 86 ? -14.302 18.572 11.207 1.00 95.19 86 PHE A C 1
ATOM 752 O O . PHE A 1 86 ? -14.998 19.558 10.945 1.00 95.19 86 PHE A O 1
ATOM 759 N N . ALA A 1 87 ? -14.068 18.209 12.468 1.00 93.12 87 ALA A N 1
ATOM 760 C CA . ALA A 1 87 ? -14.630 18.917 13.605 1.00 93.12 87 ALA A CA 1
ATOM 761 C C . ALA A 1 87 ? -14.094 20.354 13.707 1.00 93.12 87 ALA A C 1
ATOM 763 O O . ALA A 1 87 ? -14.873 21.266 13.997 1.00 93.12 87 ALA A O 1
ATOM 764 N N . THR A 1 88 ? -12.803 20.583 13.454 1.00 93.81 88 THR A N 1
ATOM 765 C CA . THR A 1 88 ? -12.211 21.927 13.502 1.00 93.81 88 THR A CA 1
ATOM 766 C C . THR A 1 88 ? -12.608 22.776 12.306 1.00 93.81 88 THR A C 1
ATOM 768 O O . THR A 1 88 ? -12.978 23.935 12.483 1.00 93.81 88 THR A O 1
ATOM 771 N N . ASP A 1 89 ? -12.591 22.206 11.106 1.00 93.00 89 ASP A N 1
ATOM 772 C CA . ASP A 1 89 ? -12.641 22.987 9.869 1.00 93.00 89 ASP A CA 1
ATOM 773 C C . ASP A 1 89 ? -14.079 23.185 9.379 1.00 93.00 89 ASP A C 1
ATOM 775 O O . ASP A 1 89 ? -14.423 24.247 8.858 1.00 93.00 89 ASP A O 1
ATOM 779 N N . ILE A 1 90 ? -14.940 22.182 9.584 1.00 91.38 90 ILE A N 1
ATOM 780 C CA . ILE A 1 90 ? -16.331 22.185 9.108 1.00 91.38 90 ILE A CA 1
ATOM 781 C C . ILE A 1 90 ? -17.301 22.515 10.239 1.00 91.38 90 ILE A C 1
ATOM 783 O O . ILE A 1 90 ? -18.245 23.291 10.066 1.00 91.38 90 ILE A O 1
ATOM 787 N N . LEU A 1 91 ? -17.085 21.925 11.417 1.00 89.94 91 LEU A N 1
ATOM 788 C CA . LEU A 1 91 ? -17.946 22.152 12.578 1.00 89.94 91 LEU A CA 1
ATOM 789 C C . LEU A 1 91 ? -17.460 23.297 13.478 1.00 89.94 91 LEU A C 1
ATOM 791 O O . LEU A 1 91 ? -18.163 23.637 14.436 1.00 89.94 91 LEU A O 1
ATOM 795 N N . TYR A 1 92 ? -16.302 23.897 13.186 1.00 89.19 92 TYR A N 1
ATOM 796 C CA . TYR A 1 92 ? -15.711 25.004 13.945 1.00 89.19 92 TYR A CA 1
ATOM 797 C C . TYR A 1 92 ? -15.545 24.704 15.445 1.00 89.19 92 TYR A C 1
ATOM 799 O O . TYR A 1 92 ? -15.748 25.576 16.290 1.00 89.19 92 TYR A O 1
ATOM 807 N N . TYR A 1 93 ? -15.231 23.455 15.801 1.00 87.31 93 TYR A N 1
ATOM 808 C CA . TYR A 1 93 ? -14.822 23.110 17.162 1.00 87.31 93 TYR A CA 1
ATOM 809 C C . TYR A 1 93 ? -13.411 23.639 17.446 1.00 87.31 93 TYR A C 1
ATOM 811 O O . TYR A 1 93 ? -12.515 23.501 16.609 1.00 87.31 93 TYR A O 1
ATOM 819 N N . PRO A 1 94 ? -13.142 24.139 18.662 1.00 92.38 94 PRO A N 1
ATOM 820 C CA . PRO A 1 94 ? -11.784 24.185 19.175 1.00 92.38 94 PRO A CA 1
ATOM 821 C C . PRO A 1 94 ? -11.178 22.776 19.170 1.00 92.38 94 PRO A C 1
ATOM 823 O O . PRO A 1 94 ? -11.818 21.814 19.594 1.00 92.38 94 PRO A O 1
ATOM 826 N N . LYS A 1 95 ? -9.914 22.643 18.752 1.00 91.62 95 LYS A N 1
ATOM 827 C CA . LYS A 1 95 ? -9.233 21.337 18.648 1.00 91.62 95 LYS A CA 1
ATOM 828 C C . LYS A 1 95 ? -9.327 20.496 19.930 1.00 91.62 95 LYS A C 1
ATOM 830 O O . LYS A 1 95 ? -9.470 19.281 19.856 1.00 91.62 95 LYS A O 1
ATOM 835 N N . LYS A 1 96 ? -9.257 21.135 21.103 1.00 93.81 96 LYS A N 1
ATOM 836 C CA . LYS A 1 96 ? -9.379 20.457 22.402 1.00 93.81 96 LYS A CA 1
ATOM 837 C C . LYS A 1 96 ? -10.748 19.790 22.571 1.00 93.81 96 LYS A C 1
ATOM 839 O O . LYS A 1 96 ? -10.806 18.619 22.925 1.00 93.81 96 LYS A O 1
ATOM 844 N N . GLU A 1 97 ? -11.820 20.504 22.249 1.00 90.31 97 GLU A N 1
ATOM 845 C CA . GLU A 1 97 ? -13.184 19.979 22.333 1.00 90.31 97 GLU A CA 1
ATOM 846 C C . GLU A 1 97 ? -13.421 18.871 21.297 1.00 90.31 97 GLU A C 1
ATOM 848 O O . GLU A 1 97 ? -14.051 17.871 21.611 1.00 90.31 97 GLU A O 1
ATOM 853 N N . ALA A 1 98 ? -12.854 18.982 20.089 1.00 90.44 98 ALA A N 1
ATOM 854 C CA . ALA A 1 98 ? -12.926 17.915 19.082 1.00 90.44 98 ALA A CA 1
ATOM 855 C C . ALA A 1 98 ? -12.299 16.590 19.569 1.00 90.44 98 ALA A C 1
ATOM 857 O O . ALA A 1 98 ? -12.809 15.507 19.266 1.00 90.44 98 ALA A O 1
ATOM 858 N N . ILE A 1 99 ? -11.204 16.680 20.335 1.00 92.25 99 ILE A N 1
ATOM 859 C CA . ILE A 1 99 ? -10.547 15.528 20.966 1.00 92.25 99 ILE A CA 1
ATOM 860 C C . ILE A 1 99 ? -11.412 14.966 22.099 1.00 92.25 99 ILE A C 1
ATOM 862 O O . ILE A 1 99 ? -11.616 13.756 22.157 1.00 92.25 99 ILE A O 1
ATOM 866 N N . GLU A 1 100 ? -11.931 15.819 22.984 1.00 91.25 100 GLU A N 1
ATOM 867 C CA . GLU A 1 100 ? -12.815 15.404 24.085 1.00 91.25 100 GLU A CA 1
ATOM 868 C C . GLU A 1 100 ? -14.072 14.695 23.554 1.00 91.25 100 GLU A C 1
ATOM 870 O O . GLU A 1 100 ? -14.457 13.639 24.059 1.00 91.25 100 GLU A O 1
ATOM 875 N N . GLU A 1 101 ? -14.643 15.206 22.460 1.00 86.19 101 GLU A N 1
ATOM 876 C CA . GLU A 1 101 ? -15.786 14.611 21.769 1.00 86.19 101 GLU A CA 1
ATOM 877 C C . GLU A 1 101 ? -15.460 13.185 21.289 1.00 86.19 101 GLU A C 1
ATOM 879 O O . GLU A 1 101 ? -16.276 12.274 21.437 1.00 86.19 101 GLU A O 1
ATOM 884 N N . LEU A 1 102 ? -14.251 12.952 20.770 1.00 90.06 102 LEU A N 1
ATOM 885 C CA . LEU A 1 102 ? -13.804 11.640 20.297 1.00 90.06 102 LEU A CA 1
ATOM 886 C C . LEU A 1 102 ? -13.552 10.643 21.440 1.00 90.06 102 LEU A C 1
ATOM 888 O O . LEU A 1 102 ? -13.774 9.445 21.261 1.00 90.06 102 LEU A O 1
ATOM 892 N N . GLN A 1 103 ? -13.105 11.116 22.607 1.00 90.12 103 GLN A N 1
ATOM 893 C CA . GLN A 1 103 ? -12.726 10.280 23.757 1.00 90.12 103 GLN A CA 1
ATOM 894 C C . GLN A 1 103 ? -13.908 9.550 24.416 1.00 90.12 103 GLN A C 1
ATOM 896 O O . GLN A 1 103 ? -13.704 8.638 25.223 1.00 90.12 103 GLN A O 1
ATOM 901 N N . GLY A 1 104 ? -15.148 9.890 24.053 1.00 90.94 104 GLY A N 1
ATOM 902 C CA . GLY A 1 104 ? -16.330 9.141 24.466 1.00 90.94 104 GLY A CA 1
ATOM 903 C C . GLY A 1 104 ? -16.228 7.656 24.089 1.00 90.94 104 GLY A C 1
ATOM 904 O O . GLY A 1 104 ? -16.010 7.307 22.929 1.00 90.94 104 GLY A O 1
ATOM 905 N N . LYS A 1 105 ? -16.440 6.759 25.062 1.00 91.88 105 LYS A N 1
ATOM 906 C CA . LYS A 1 105 ? -16.251 5.299 24.912 1.00 91.88 105 LYS A CA 1
ATOM 907 C C . LYS A 1 105 ? -16.914 4.713 23.661 1.00 91.88 105 LYS A C 1
ATOM 909 O O . LYS A 1 105 ? -16.308 3.896 22.973 1.00 91.88 105 LYS A O 1
ATOM 914 N N . GLU A 1 106 ? -18.149 5.111 23.366 1.00 93.00 106 GLU A N 1
ATOM 915 C CA . GLU A 1 106 ? -18.887 4.595 22.206 1.00 93.00 106 GLU A CA 1
ATOM 916 C C . GLU A 1 106 ? -18.323 5.099 20.869 1.00 93.00 106 GLU A C 1
ATOM 918 O O . GLU A 1 106 ? -18.314 4.358 19.889 1.00 93.00 106 GLU A O 1
ATOM 923 N N . ARG A 1 107 ? -17.752 6.306 20.834 1.00 94.12 107 ARG A N 1
ATOM 924 C CA . ARG A 1 107 ? -17.130 6.879 19.632 1.00 94.12 107 ARG A CA 1
ATOM 925 C C . ARG A 1 107 ? -15.763 6.281 19.363 1.00 94.12 107 ARG A C 1
ATOM 927 O O . ARG A 1 107 ? -15.490 5.883 18.236 1.00 94.12 107 ARG A O 1
ATOM 934 N N . VAL A 1 108 ? -14.953 6.092 20.405 1.00 95.00 108 VAL A N 1
ATOM 935 C CA . VAL A 1 108 ? -13.701 5.330 20.299 1.00 95.00 108 VAL A CA 1
ATOM 936 C C . VAL A 1 108 ? -13.979 3.929 19.752 1.00 95.00 108 VAL A C 1
ATOM 938 O O . VAL A 1 108 ? -13.329 3.496 18.802 1.00 95.00 108 VAL A O 1
ATOM 941 N N . LYS A 1 109 ? -14.986 3.227 20.293 1.00 95.44 109 LYS A N 1
ATOM 942 C CA . LYS A 1 109 ? -15.398 1.912 19.776 1.00 95.44 109 LYS A CA 1
ATOM 943 C C . LYS A 1 109 ? -15.842 1.976 18.317 1.00 95.44 109 LYS A C 1
ATOM 945 O O . LYS A 1 109 ? -15.467 1.091 17.550 1.00 95.44 109 LYS A O 1
ATOM 950 N N . PHE A 1 110 ? -16.614 2.992 17.932 1.00 96.56 110 PHE A N 1
ATOM 951 C CA . PHE A 1 110 ? -17.046 3.186 16.550 1.00 96.56 110 PHE A CA 1
ATOM 952 C C . PHE A 1 110 ? -15.843 3.317 15.607 1.00 96.56 110 PHE A C 1
ATOM 954 O O . PHE A 1 110 ? -15.715 2.521 14.676 1.00 96.56 110 PHE A O 1
ATOM 961 N N . ILE A 1 111 ? -14.909 4.228 15.894 1.00 97.00 111 ILE A N 1
ATOM 962 C CA . ILE A 1 111 ? -13.717 4.458 15.062 1.00 97.00 111 ILE A CA 1
ATOM 963 C C . ILE A 1 111 ? -12.824 3.221 15.029 1.00 97.00 111 ILE A C 1
ATOM 965 O O . ILE A 1 111 ? -12.349 2.823 13.968 1.00 97.00 111 ILE A O 1
ATOM 969 N N . HIS A 1 112 ? -12.656 2.539 16.161 1.00 96.38 112 HIS A N 1
ATOM 970 C CA . HIS A 1 112 ? -11.901 1.291 16.215 1.00 96.38 112 HIS A CA 1
ATOM 971 C C . HIS A 1 112 ? -12.559 0.182 15.380 1.00 96.38 112 HIS A C 1
ATOM 973 O O . HIS A 1 112 ? -11.878 -0.548 14.660 1.00 96.38 112 HIS A O 1
ATOM 979 N N . SER A 1 113 ? -13.890 0.069 15.415 1.00 96.31 113 SER A N 1
ATOM 980 C CA . SER A 1 113 ? -14.627 -0.875 14.567 1.00 96.31 113 SER A CA 1
ATOM 981 C C . SER A 1 113 ? -14.481 -0.543 13.078 1.00 96.31 113 SER A C 1
ATOM 983 O O . SER A 1 113 ? -14.338 -1.449 12.251 1.00 96.31 113 SER A O 1
ATOM 985 N N . LEU A 1 114 ? -14.442 0.750 12.740 1.00 96.12 114 LEU A N 1
ATOM 986 C CA . LEU A 1 114 ? -14.220 1.234 11.385 1.00 96.12 114 LEU A CA 1
ATOM 987 C C . LEU A 1 114 ? -12.809 0.875 10.913 1.00 96.12 114 LEU A C 1
ATOM 989 O O . LEU A 1 114 ? -12.677 0.212 9.886 1.00 96.12 114 LEU A O 1
ATOM 993 N N . ALA A 1 115 ? -11.785 1.201 11.704 1.00 96.25 115 ALA A N 1
ATOM 994 C CA . ALA A 1 115 ? -10.388 0.872 11.433 1.00 96.25 115 ALA A CA 1
ATOM 995 C C . ALA A 1 115 ? -10.181 -0.634 11.231 1.00 96.25 115 ALA A C 1
ATOM 997 O O . ALA A 1 115 ? -9.605 -1.055 10.228 1.00 96.25 115 ALA A O 1
ATOM 998 N N . LYS A 1 116 ? -10.736 -1.465 12.125 1.00 95.38 116 L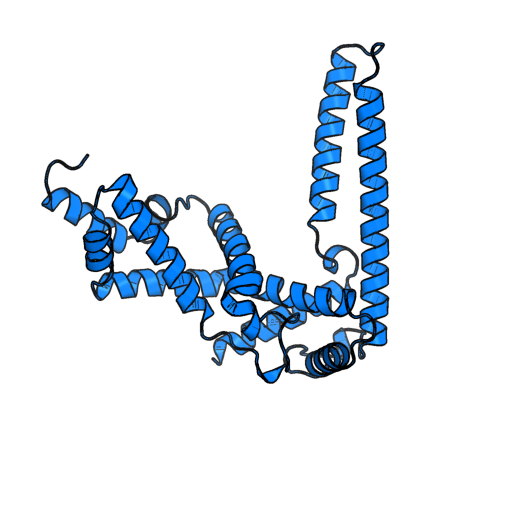YS A N 1
ATOM 999 C CA . LYS A 1 116 ? -10.691 -2.927 11.989 1.00 95.38 116 LYS A CA 1
ATOM 1000 C C . LYS A 1 116 ? -11.385 -3.398 10.710 1.00 95.38 116 LYS A C 1
ATOM 1002 O O . LYS A 1 116 ? -10.864 -4.262 10.013 1.00 95.38 116 LYS A O 1
ATOM 1007 N N . SER A 1 117 ? -12.536 -2.819 10.363 1.00 94.62 117 SER A N 1
ATOM 1008 C CA . SER A 1 117 ? -13.231 -3.156 9.117 1.00 94.62 117 SER A CA 1
ATOM 1009 C C . SER A 1 117 ? -12.440 -2.759 7.870 1.00 94.62 117 SER A C 1
ATOM 1011 O O . SER A 1 117 ? -12.538 -3.475 6.874 1.00 94.62 117 SER A O 1
ATOM 1013 N N . TYR A 1 118 ? -11.732 -1.628 7.887 1.00 94.50 118 TYR A N 1
ATOM 1014 C CA . TYR A 1 118 ? -10.861 -1.221 6.786 1.00 94.50 118 TYR A CA 1
ATOM 1015 C C . TYR A 1 118 ? -9.684 -2.183 6.666 1.00 94.50 118 TYR A C 1
ATOM 1017 O O . TYR A 1 118 ? -9.460 -2.734 5.592 1.00 94.50 118 TYR A O 1
ATOM 1025 N N . TYR A 1 119 ? -9.011 -2.468 7.780 1.00 94.56 119 TYR A N 1
ATOM 1026 C CA . TYR A 1 119 ? -7.930 -3.441 7.821 1.00 94.56 119 TYR A CA 1
ATOM 1027 C C . TYR A 1 119 ? -8.365 -4.802 7.262 1.00 94.56 119 TYR A C 1
ATOM 1029 O O . TYR A 1 119 ? -7.787 -5.268 6.290 1.00 94.56 119 TYR A O 1
ATOM 1037 N N . GLU A 1 120 ? -9.431 -5.419 7.775 1.00 93.75 120 GLU A N 1
ATOM 1038 C CA . GLU A 1 120 ? -9.825 -6.759 7.315 1.00 93.75 120 GLU A CA 1
ATOM 1039 C C . GLU A 1 120 ? -10.181 -6.816 5.824 1.00 93.75 120 GLU A C 1
ATOM 1041 O O . GLU A 1 120 ? -9.843 -7.788 5.148 1.00 93.75 120 GLU A O 1
ATOM 1046 N N . LYS A 1 121 ? -10.833 -5.774 5.291 1.00 93.50 121 LYS A N 1
ATOM 1047 C CA . LYS A 1 121 ? -11.222 -5.728 3.874 1.00 93.50 121 LYS A CA 1
ATOM 1048 C C . LYS A 1 121 ? -10.053 -5.417 2.941 1.00 93.50 121 LYS A C 1
ATOM 1050 O O . LYS A 1 121 ? -10.051 -5.893 1.809 1.00 93.50 121 LYS A O 1
ATOM 1055 N N . TYR A 1 122 ? -9.085 -4.624 3.398 1.00 94.12 122 TYR A N 1
ATOM 1056 C CA . TYR A 1 122 ? -8.087 -3.989 2.533 1.00 94.12 122 TYR A CA 1
ATOM 1057 C C . TYR A 1 122 ? -6.629 -4.305 2.905 1.00 94.12 122 TYR A C 1
ATOM 1059 O O . TYR A 1 122 ? -5.712 -3.873 2.210 1.00 94.12 122 TYR A O 1
ATOM 1067 N N . LYS A 1 123 ? -6.377 -5.136 3.927 1.00 93.94 123 LYS A N 1
ATOM 1068 C CA . LYS A 1 123 ? -5.027 -5.552 4.371 1.00 93.94 123 LYS A CA 1
ATOM 1069 C C . LYS A 1 123 ? -4.145 -6.121 3.268 1.00 93.94 123 LYS A C 1
ATOM 1071 O O . LYS A 1 123 ? -2.925 -6.033 3.359 1.00 93.94 123 LYS A O 1
ATOM 1076 N N . ARG A 1 124 ? -4.745 -6.664 2.202 1.00 94.69 124 ARG A N 1
ATOM 1077 C CA . ARG A 1 124 ? -4.006 -7.127 1.024 1.00 94.69 124 ARG A CA 1
ATOM 1078 C C . ARG A 1 124 ? -3.109 -6.028 0.446 1.00 94.69 124 ARG A C 1
ATOM 1080 O O . ARG A 1 124 ? -1.983 -6.340 0.097 1.00 94.69 124 ARG A O 1
ATOM 1087 N N . GLN A 1 125 ? -3.562 -4.774 0.408 1.00 94.62 125 GLN A N 1
ATOM 1088 C CA . GLN A 1 125 ? -2.774 -3.650 -0.117 1.00 94.62 125 GLN A CA 1
ATOM 1089 C C . GLN A 1 125 ? -1.545 -3.362 0.754 1.00 94.62 125 GLN A C 1
ATOM 1091 O O . GLN A 1 125 ? -0.458 -3.144 0.232 1.00 94.62 125 GLN A O 1
ATOM 1096 N N . ILE A 1 126 ? -1.697 -3.450 2.080 1.00 95.56 126 ILE A N 1
ATOM 1097 C CA . ILE A 1 126 ? -0.589 -3.302 3.035 1.00 95.56 126 ILE A CA 1
ATOM 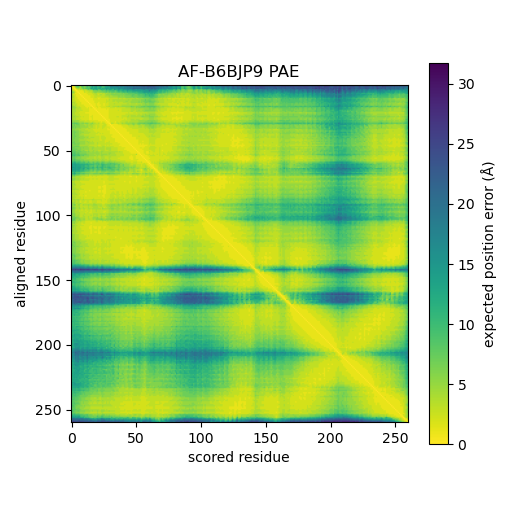1098 C C . ILE A 1 126 ? 0.445 -4.404 2.803 1.00 95.56 126 ILE A C 1
ATOM 1100 O O . ILE A 1 126 ? 1.630 -4.132 2.662 1.00 95.56 126 ILE A O 1
ATOM 1104 N N . PHE A 1 127 ? 0.001 -5.656 2.708 1.00 95.56 127 PHE A N 1
ATOM 1105 C CA . PHE A 1 127 ? 0.907 -6.786 2.511 1.00 95.56 127 PHE A CA 1
ATOM 1106 C C . PHE A 1 127 ? 1.538 -6.822 1.116 1.00 95.56 127 PHE A C 1
ATOM 1108 O O . PHE A 1 127 ? 2.664 -7.295 0.973 1.00 95.56 127 PHE A O 1
ATOM 1115 N N . GLU A 1 128 ? 0.846 -6.324 0.089 1.00 95.25 128 GLU A N 1
ATOM 1116 C CA . GLU A 1 128 ? 1.430 -6.130 -1.239 1.00 95.25 128 GLU A CA 1
ATOM 1117 C C . GLU A 1 128 ? 2.571 -5.108 -1.189 1.00 95.25 128 GLU A C 1
ATOM 1119 O O . GLU A 1 128 ? 3.626 -5.386 -1.753 1.00 95.25 128 GLU A O 1
ATOM 1124 N N . GLU A 1 129 ? 2.397 -3.997 -0.466 1.00 96.00 129 GLU A N 1
ATOM 1125 C CA . GLU A 1 129 ? 3.440 -2.984 -0.274 1.00 96.00 129 GLU A CA 1
ATOM 1126 C C . GLU A 1 129 ? 4.634 -3.542 0.518 1.00 96.00 129 GLU A C 1
ATOM 1128 O O . GLU A 1 129 ? 5.782 -3.352 0.124 1.00 96.00 129 GLU A O 1
ATOM 1133 N N . ILE A 1 130 ? 4.394 -4.317 1.583 1.00 95.75 130 ILE A N 1
ATOM 1134 C CA . ILE A 1 130 ? 5.482 -4.996 2.303 1.00 95.75 130 ILE A CA 1
ATOM 1135 C C . ILE A 1 130 ? 6.248 -5.947 1.370 1.00 95.75 130 ILE A C 1
ATOM 1137 O O . ILE A 1 130 ? 7.479 -5.923 1.329 1.00 95.75 130 ILE A O 1
ATOM 1141 N N . ALA A 1 131 ? 5.546 -6.771 0.591 1.00 95.25 131 ALA A N 1
ATOM 1142 C CA . ALA A 1 131 ? 6.191 -7.676 -0.356 1.00 95.25 131 ALA A CA 1
ATOM 1143 C C . ALA A 1 131 ? 6.976 -6.918 -1.446 1.00 95.25 131 ALA A C 1
ATOM 1145 O O . ALA A 1 131 ? 8.022 -7.396 -1.888 1.00 95.25 131 ALA A O 1
ATOM 1146 N N . ASP A 1 132 ? 6.529 -5.723 -1.841 1.00 95.19 132 ASP A N 1
ATOM 1147 C CA . ASP A 1 132 ? 7.295 -4.853 -2.736 1.00 95.19 132 ASP A CA 1
ATOM 1148 C C . ASP A 1 132 ? 8.613 -4.399 -2.097 1.00 95.19 132 ASP A C 1
ATOM 1150 O O . ASP A 1 132 ? 9.648 -4.460 -2.762 1.00 95.19 132 ASP A O 1
ATOM 1154 N N . THR A 1 133 ? 8.637 -4.070 -0.798 1.00 95.62 133 THR A N 1
ATOM 1155 C CA . THR A 1 133 ? 9.903 -3.743 -0.107 1.00 95.62 133 THR A CA 1
ATOM 1156 C C . THR A 1 133 ? 10.895 -4.911 -0.086 1.00 95.62 133 THR A C 1
ATOM 1158 O O . THR A 1 133 ? 12.103 -4.696 -0.182 1.00 95.62 133 THR A O 1
ATOM 1161 N N . PHE A 1 134 ? 10.413 -6.159 -0.048 1.00 94.56 134 PHE A N 1
ATOM 1162 C CA . PHE A 1 134 ? 11.274 -7.339 -0.180 1.00 94.56 134 PHE A CA 1
ATOM 1163 C C . PHE A 1 134 ? 11.883 -7.450 -1.580 1.00 94.56 134 PHE A C 1
ATOM 1165 O O . PHE A 1 134 ? 13.081 -7.688 -1.736 1.00 94.56 134 PHE A O 1
ATOM 1172 N N . ILE A 1 135 ? 11.071 -7.252 -2.619 1.00 94.00 135 ILE A N 1
ATOM 1173 C CA . ILE A 1 135 ? 11.548 -7.259 -4.008 1.00 94.00 135 ILE A CA 1
ATOM 1174 C C . ILE A 1 135 ? 12.569 -6.129 -4.224 1.00 94.00 135 ILE A C 1
ATOM 1176 O O . ILE A 1 135 ? 13.588 -6.331 -4.891 1.00 94.00 135 ILE A O 1
ATOM 1180 N N . GLU A 1 136 ? 12.333 -4.957 -3.630 1.00 93.31 136 GLU A N 1
ATOM 1181 C CA . GLU A 1 136 ? 13.268 -3.829 -3.634 1.00 93.31 136 GLU A CA 1
ATOM 1182 C C . GLU A 1 136 ? 14.590 -4.172 -2.943 1.00 93.31 136 GLU A C 1
ATOM 1184 O O . GLU A 1 136 ? 15.648 -3.904 -3.519 1.00 93.31 136 GLU A O 1
ATOM 1189 N N . LEU A 1 137 ? 14.553 -4.820 -1.772 1.00 93.06 137 LEU A N 1
ATOM 1190 C CA . LEU A 1 137 ? 15.748 -5.286 -1.063 1.00 93.06 137 LEU A CA 1
ATOM 1191 C C . LEU A 1 137 ? 16.610 -6.162 -1.977 1.00 93.06 137 LEU A C 1
ATOM 1193 O O . LEU A 1 137 ? 17.795 -5.890 -2.178 1.00 93.06 137 LEU A O 1
ATOM 1197 N N . VAL A 1 138 ? 16.002 -7.174 -2.601 1.00 92.12 138 VAL A N 1
ATOM 1198 C CA . VAL A 1 138 ? 16.726 -8.090 -3.489 1.00 92.12 138 VAL A CA 1
ATOM 1199 C C . VAL A 1 138 ? 17.262 -7.366 -4.727 1.00 92.12 138 VAL A C 1
ATOM 1201 O O . VAL A 1 138 ? 18.380 -7.630 -5.162 1.00 92.12 138 VAL A O 1
ATOM 1204 N N . SER A 1 139 ? 16.505 -6.425 -5.296 1.00 88.94 139 SER A N 1
ATOM 1205 C CA . SER A 1 139 ? 16.964 -5.617 -6.435 1.00 88.94 139 SER A CA 1
ATOM 1206 C C . SER A 1 139 ? 18.186 -4.757 -6.092 1.00 88.94 139 SER A C 1
ATOM 1208 O O . SER A 1 139 ? 19.052 -4.537 -6.952 1.00 88.94 139 SER A O 1
ATOM 1210 N N . ASN A 1 140 ? 18.252 -4.258 -4.859 1.00 87.19 140 ASN A N 1
ATOM 1211 C CA . ASN A 1 140 ? 19.238 -3.271 -4.429 1.00 87.19 140 ASN A CA 1
ATOM 1212 C C . ASN A 1 140 ? 20.479 -3.882 -3.777 1.00 87.19 140 ASN A C 1
ATOM 1214 O O . ASN A 1 140 ? 21.468 -3.169 -3.600 1.00 87.19 140 ASN A O 1
ATOM 1218 N N . VAL A 1 141 ? 20.468 -5.178 -3.457 1.00 85.25 141 VAL A N 1
ATOM 1219 C CA . VAL A 1 141 ? 21.586 -5.803 -2.754 1.00 85.25 141 VAL A CA 1
ATOM 1220 C C . VAL A 1 141 ? 22.842 -5.836 -3.636 1.00 85.25 141 VAL A C 1
ATOM 1222 O O . VAL A 1 141 ? 22.907 -6.478 -4.687 1.00 85.25 141 VAL A O 1
ATOM 1225 N N . LYS A 1 142 ? 23.865 -5.087 -3.216 1.00 69.31 142 LYS A N 1
ATOM 1226 C CA . LYS A 1 142 ? 25.179 -4.998 -3.869 1.00 69.31 142 LYS A CA 1
ATOM 1227 C C . LYS A 1 142 ? 26.224 -5.726 -3.023 1.00 69.31 142 LYS A C 1
ATOM 1229 O O . LYS A 1 142 ? 27.183 -5.112 -2.581 1.00 69.31 142 LYS A O 1
ATOM 1234 N N . GLN A 1 143 ? 26.020 -7.025 -2.789 1.00 65.19 143 GLN A N 1
ATOM 1235 C CA . GLN A 1 143 ? 26.907 -7.882 -1.974 1.00 65.19 143 GLN A CA 1
ATOM 1236 C C . GLN A 1 143 ? 26.913 -7.586 -0.462 1.00 65.19 143 GLN A C 1
ATOM 1238 O O . GLN A 1 143 ? 27.836 -7.988 0.245 1.00 65.19 143 GLN A O 1
ATOM 1243 N N . ASP A 1 144 ? 25.873 -6.928 0.046 1.00 80.56 144 ASP A N 1
ATOM 1244 C CA . ASP A 1 144 ? 25.649 -6.794 1.484 1.00 80.56 144 ASP A CA 1
ATOM 1245 C C . ASP A 1 144 ? 25.322 -8.176 2.085 1.00 80.56 144 ASP A C 1
ATOM 1247 O O . ASP A 1 144 ? 24.373 -8.852 1.661 1.00 80.56 144 ASP A O 1
ATOM 1251 N N . LYS A 1 145 ? 26.160 -8.624 3.029 1.00 82.12 145 LYS A N 1
ATOM 1252 C CA . LYS A 1 145 ? 26.038 -9.937 3.674 1.00 82.12 145 LYS A CA 1
ATOM 1253 C C . LYS A 1 145 ? 24.786 -10.031 4.538 1.00 82.12 145 LYS A C 1
ATOM 1255 O O . LYS A 1 145 ? 24.150 -11.083 4.523 1.00 82.12 145 LYS A O 1
ATOM 1260 N N . ASP A 1 146 ? 24.424 -8.959 5.230 1.00 83.38 146 ASP A N 1
ATOM 1261 C CA . ASP A 1 146 ? 23.302 -8.943 6.165 1.00 83.38 146 ASP A CA 1
ATOM 1262 C C . ASP A 1 146 ? 21.984 -8.923 5.392 1.00 83.38 146 ASP A C 1
ATOM 1264 O O . ASP A 1 146 ? 21.113 -9.761 5.622 1.00 83.38 146 ASP A O 1
ATOM 1268 N N . ALA A 1 147 ? 21.896 -8.099 4.346 1.00 85.50 147 ALA A N 1
ATOM 1269 C CA . ALA A 1 147 ? 20.762 -8.134 3.425 1.00 85.50 147 ALA A CA 1
ATOM 1270 C C . ALA A 1 147 ? 20.621 -9.504 2.733 1.00 85.50 147 ALA A C 1
ATOM 1272 O O . ALA A 1 147 ? 19.517 -10.031 2.597 1.00 85.50 147 ALA A O 1
ATOM 1273 N N . THR A 1 148 ? 21.732 -10.127 2.319 1.00 87.31 148 THR A N 1
ATOM 1274 C CA . THR A 1 148 ? 21.700 -11.475 1.722 1.00 87.31 148 THR A CA 1
ATOM 1275 C C . THR A 1 148 ? 21.213 -12.523 2.723 1.00 87.31 148 THR A C 1
ATOM 1277 O O . THR A 1 148 ? 20.443 -13.410 2.347 1.00 87.31 148 THR A O 1
ATOM 1280 N N . LYS A 1 149 ? 21.634 -12.419 3.989 1.00 88.31 149 LYS A N 1
ATOM 1281 C CA . LYS A 1 149 ? 21.189 -13.285 5.083 1.00 88.31 149 LYS A CA 1
ATOM 1282 C C . LYS A 1 149 ? 19.685 -13.137 5.315 1.00 88.31 149 LYS A C 1
ATOM 1284 O O . LYS A 1 149 ? 18.985 -14.142 5.236 1.00 88.31 149 LYS A O 1
ATOM 1289 N N . LEU A 1 150 ? 19.176 -11.911 5.459 1.00 90.12 150 LEU A N 1
ATOM 1290 C CA . LEU A 1 150 ? 17.742 -11.641 5.613 1.00 90.12 150 LEU A CA 1
ATOM 1291 C C . LEU A 1 150 ? 16.921 -12.192 4.436 1.00 90.12 150 LEU A C 1
ATOM 1293 O O . LEU A 1 150 ? 15.860 -12.789 4.631 1.00 90.12 150 LEU A O 1
ATOM 1297 N N . ILE A 1 151 ? 17.414 -12.043 3.201 1.00 90.50 151 ILE A N 1
ATOM 1298 C CA . ILE A 1 151 ? 16.752 -12.612 2.019 1.00 90.50 151 ILE A CA 1
ATOM 1299 C C . ILE A 1 151 ? 16.683 -14.137 2.115 1.00 90.50 151 ILE A C 1
ATOM 1301 O O . ILE A 1 151 ? 15.635 -14.721 1.840 1.00 90.50 151 ILE A O 1
ATOM 1305 N N . GLN A 1 152 ? 17.780 -14.796 2.490 1.00 88.38 152 GLN A N 1
ATOM 1306 C CA . GLN A 1 152 ? 17.808 -16.251 2.634 1.00 88.38 152 GLN A CA 1
ATOM 1307 C C . GLN A 1 152 ? 16.891 -16.733 3.759 1.00 88.38 152 GLN A C 1
ATOM 1309 O O . GLN A 1 152 ? 16.140 -17.683 3.544 1.00 88.38 152 GLN A O 1
ATOM 1314 N N . GLU A 1 153 ? 16.905 -16.064 4.910 1.00 89.19 153 GLU A N 1
ATOM 1315 C CA . GLU A 1 153 ? 15.999 -16.342 6.026 1.00 89.19 153 GLU A CA 1
ATOM 1316 C C . GLU A 1 153 ? 14.543 -16.207 5.592 1.00 89.19 153 GLU A C 1
ATOM 1318 O O . GLU A 1 153 ? 13.755 -17.127 5.789 1.00 89.19 153 GLU A O 1
ATOM 1323 N N . THR A 1 154 ? 14.201 -15.122 4.895 1.00 89.88 154 THR A N 1
ATOM 1324 C CA . THR A 1 154 ? 12.849 -14.893 4.369 1.00 89.88 154 THR A CA 1
ATOM 1325 C C . THR A 1 154 ? 12.447 -15.972 3.368 1.00 89.88 154 THR A C 1
ATOM 1327 O O . THR A 1 154 ? 11.342 -16.506 3.441 1.00 89.88 154 THR A O 1
ATOM 1330 N N . LEU A 1 155 ? 13.353 -16.364 2.463 1.00 88.06 155 LEU A N 1
ATOM 1331 C CA . LEU A 1 155 ? 13.110 -17.459 1.520 1.00 88.06 155 LEU A CA 1
ATOM 1332 C C . LEU A 1 155 ? 12.862 -18.804 2.220 1.00 88.06 155 LEU A C 1
ATOM 1334 O O . LEU A 1 155 ? 12.191 -19.689 1.679 1.00 88.06 155 LEU A O 1
ATOM 1338 N N . GLN A 1 156 ? 13.411 -18.953 3.425 1.00 86.69 156 GLN A N 1
ATOM 1339 C CA . GLN A 1 156 ? 13.281 -20.125 4.273 1.00 86.69 156 GLN A CA 1
ATOM 1340 C C . GLN A 1 156 ? 12.215 -19.972 5.370 1.00 86.69 156 GLN A C 1
ATOM 1342 O O . GLN A 1 156 ? 12.016 -20.894 6.161 1.00 86.69 156 GLN A O 1
ATOM 1347 N N . SER A 1 157 ? 11.482 -18.865 5.415 1.00 87.12 157 SER A N 1
ATOM 1348 C CA . SER A 1 157 ? 10.520 -18.618 6.481 1.00 87.12 157 SER A CA 1
ATOM 1349 C C . SER A 1 157 ? 9.111 -19.097 6.129 1.00 87.12 157 SER A C 1
ATOM 1351 O O . SER A 1 157 ? 8.829 -19.597 5.034 1.00 87.12 157 SER A O 1
ATOM 1353 N N . ASN A 1 158 ? 8.194 -18.913 7.079 1.00 85.25 158 ASN A N 1
ATOM 1354 C CA . ASN A 1 158 ? 6.773 -19.206 6.910 1.00 85.25 158 ASN A CA 1
ATOM 1355 C C . ASN A 1 158 ? 6.046 -18.210 5.989 1.00 85.25 158 ASN A C 1
ATOM 1357 O O . ASN A 1 158 ? 4.891 -18.460 5.639 1.00 85.25 158 ASN A O 1
ATOM 1361 N N . LEU A 1 159 ? 6.696 -17.115 5.564 1.00 85.00 159 LEU A N 1
ATOM 1362 C CA . LEU A 1 159 ? 6.157 -16.231 4.524 1.00 85.00 159 LEU A CA 1
ATOM 1363 C C . LEU A 1 159 ? 6.098 -16.915 3.163 1.00 85.00 159 LEU A C 1
ATOM 1365 O O . LEU A 1 159 ? 5.258 -16.577 2.327 1.00 85.00 159 LEU A O 1
ATOM 1369 N N . ILE A 1 160 ? 6.955 -17.909 2.954 1.00 83.94 160 ILE A N 1
ATOM 1370 C CA . ILE A 1 160 ? 7.058 -18.633 1.701 1.00 83.94 160 ILE A CA 1
ATOM 1371 C C . ILE A 1 160 ? 6.517 -20.050 1.874 1.00 83.94 160 ILE A C 1
ATOM 1373 O O . ILE A 1 160 ? 7.247 -21.043 1.941 1.00 83.94 160 ILE A O 1
ATOM 1377 N N . LYS A 1 161 ? 5.186 -20.144 1.937 1.00 69.88 161 LYS A N 1
ATOM 1378 C CA . LYS A 1 161 ? 4.476 -21.426 1.941 1.00 69.88 161 LYS A CA 1
ATOM 1379 C C . LYS A 1 161 ? 4.630 -22.093 0.571 1.00 69.88 161 LYS A C 1
ATOM 1381 O O . LYS A 1 161 ? 4.476 -21.448 -0.457 1.00 69.88 161 LYS A O 1
ATOM 1386 N N . ASN A 1 162 ? 4.923 -23.394 0.556 1.00 67.81 162 ASN A N 1
ATOM 1387 C CA . ASN A 1 162 ? 5.096 -24.202 -0.660 1.00 67.81 162 ASN A CA 1
ATOM 1388 C C . ASN A 1 162 ? 6.241 -23.744 -1.581 1.00 67.81 162 ASN A C 1
ATOM 1390 O O . ASN A 1 162 ? 6.043 -23.460 -2.762 1.00 67.81 162 ASN A O 1
ATOM 1394 N N . ARG A 1 163 ? 7.477 -23.770 -1.063 1.00 68.56 163 ARG A N 1
ATOM 1395 C CA . ARG A 1 163 ? 8.709 -23.425 -1.807 1.00 68.56 163 ARG A CA 1
ATOM 1396 C C . ARG A 1 163 ? 8.865 -24.136 -3.158 1.00 68.56 163 ARG A C 1
ATOM 1398 O O . ARG A 1 163 ? 9.522 -23.604 -4.045 1.00 68.56 163 ARG A O 1
ATOM 1405 N N . GLN A 1 164 ? 8.259 -25.312 -3.325 1.00 66.44 164 GLN A N 1
ATOM 1406 C CA . GLN A 1 164 ? 8.256 -26.068 -4.583 1.00 66.44 164 GLN A CA 1
ATOM 1407 C C . GLN A 1 164 ? 7.586 -25.307 -5.745 1.00 66.44 164 GLN A C 1
ATOM 1409 O O . GLN A 1 164 ? 7.961 -25.512 -6.892 1.00 66.44 164 GLN A O 1
ATOM 1414 N N . ILE A 1 165 ? 6.646 -24.397 -5.464 1.00 65.06 165 ILE A N 1
ATOM 1415 C CA . ILE A 1 165 ? 5.888 -23.643 -6.482 1.00 65.06 165 ILE A CA 1
ATOM 1416 C C . ILE A 1 165 ? 6.698 -22.465 -7.054 1.00 65.06 165 ILE A C 1
ATOM 1418 O O . ILE A 1 165 ? 6.389 -21.938 -8.124 1.00 65.06 165 ILE A O 1
ATOM 1422 N N . LEU A 1 166 ? 7.737 -22.018 -6.347 1.00 69.38 166 LEU A N 1
ATOM 1423 C CA . LEU A 1 166 ? 8.380 -20.740 -6.649 1.00 69.38 166 LEU A CA 1
ATOM 1424 C C . LEU A 1 166 ? 9.487 -20.819 -7.690 1.00 69.38 166 LEU A C 1
ATOM 1426 O O . LEU A 1 166 ? 9.904 -19.767 -8.169 1.00 69.38 166 LEU A O 1
ATOM 1430 N N . GLU A 1 167 ? 9.938 -22.022 -8.066 1.00 72.00 167 GLU A N 1
ATOM 1431 C CA . GLU A 1 167 ? 11.042 -22.258 -9.023 1.00 72.00 167 GLU A CA 1
ATOM 1432 C C . GLU A 1 167 ? 12.347 -21.494 -8.676 1.00 72.00 167 GLU A C 1
ATOM 1434 O O . GLU A 1 167 ? 13.286 -21.449 -9.466 1.00 72.00 167 GLU A O 1
ATOM 1439 N N . MET A 1 168 ? 12.402 -20.857 -7.503 1.00 77.00 168 MET A N 1
ATOM 1440 C CA . MET A 1 168 ? 13.457 -19.975 -7.017 1.00 77.00 168 MET A CA 1
ATOM 1441 C C . MET A 1 168 ? 13.721 -20.362 -5.569 1.00 77.00 168 MET A C 1
ATOM 1443 O O . MET A 1 168 ? 12.953 -20.029 -4.667 1.00 77.00 168 MET A O 1
ATOM 1447 N N . HIS A 1 169 ? 14.791 -21.116 -5.356 1.00 73.38 169 HIS A N 1
ATOM 1448 C CA . HIS A 1 169 ? 15.099 -21.738 -4.071 1.00 73.38 169 HIS A CA 1
ATOM 1449 C C . HIS A 1 169 ? 16.239 -21.040 -3.328 1.00 73.38 169 HIS A C 1
ATOM 1451 O O . HIS A 1 169 ? 16.501 -21.358 -2.172 1.00 73.38 169 HIS A O 1
ATOM 1457 N N . ASN A 1 170 ? 16.931 -20.102 -3.976 1.00 79.31 170 ASN A N 1
ATOM 1458 C CA . ASN A 1 170 ? 18.040 -19.373 -3.378 1.00 79.31 170 ASN A CA 1
ATOM 1459 C C . ASN A 1 170 ? 18.119 -17.924 -3.874 1.00 79.31 170 ASN A C 1
ATOM 1461 O O . ASN A 1 170 ? 17.507 -17.541 -4.875 1.00 79.31 170 ASN A O 1
ATOM 1465 N N . PHE A 1 171 ? 18.923 -17.132 -3.163 1.00 84.94 171 PHE A N 1
ATOM 1466 C CA . PHE A 1 171 ? 19.164 -15.725 -3.462 1.00 84.94 171 PHE A CA 1
ATOM 1467 C C . PHE A 1 171 ? 19.616 -15.490 -4.914 1.00 84.94 171 PHE A C 1
ATOM 1469 O O . PHE A 1 171 ? 19.076 -14.613 -5.578 1.00 84.94 171 PHE A O 1
ATOM 1476 N N . SER A 1 172 ? 20.559 -16.283 -5.436 1.00 85.50 172 SER A N 1
ATOM 1477 C CA . SER A 1 172 ? 21.114 -16.082 -6.785 1.00 85.50 172 SER A CA 1
ATOM 1478 C C . SER A 1 172 ? 20.060 -16.244 -7.887 1.00 85.50 172 SER A C 1
ATOM 1480 O O . SER A 1 172 ? 20.013 -15.439 -8.824 1.00 85.50 172 SER A O 1
ATOM 1482 N N . GLN A 1 173 ? 19.174 -17.234 -7.751 1.00 86.94 173 GLN A N 1
ATOM 1483 C CA . GLN A 1 173 ? 18.057 -17.445 -8.674 1.00 86.94 173 GLN A CA 1
ATOM 1484 C C . GLN A 1 173 ? 17.069 -16.275 -8.628 1.00 86.94 173 GLN A C 1
ATOM 1486 O O . GLN A 1 173 ? 16.714 -15.732 -9.675 1.00 86.94 173 GLN A O 1
ATOM 1491 N N . LEU A 1 174 ? 16.673 -15.845 -7.424 1.00 89.12 174 LEU A N 1
ATOM 1492 C CA . LEU A 1 174 ? 15.752 -14.721 -7.255 1.00 89.12 174 LEU A CA 1
ATOM 1493 C C . LEU A 1 174 ? 16.354 -13.408 -7.781 1.00 89.12 174 LEU A C 1
ATOM 1495 O O . LEU A 1 174 ? 15.696 -12.677 -8.519 1.00 89.12 174 LEU A O 1
ATOM 1499 N N . PHE A 1 175 ? 17.618 -13.136 -7.458 1.00 90.12 175 PHE A N 1
ATOM 1500 C CA . PHE A 1 175 ? 18.342 -11.951 -7.907 1.00 90.12 175 PHE A CA 1
ATOM 1501 C C . PHE A 1 175 ? 18.430 -11.884 -9.433 1.00 90.12 175 PHE A C 1
ATOM 1503 O O . PHE A 1 175 ? 18.092 -10.860 -10.027 1.00 90.12 175 PHE A O 1
ATOM 1510 N N . THR A 1 176 ? 18.819 -12.987 -10.083 1.00 90.25 176 THR A N 1
ATOM 1511 C CA . THR A 1 176 ? 18.885 -13.077 -11.551 1.00 90.25 176 THR A CA 1
ATOM 1512 C C . THR A 1 176 ? 17.528 -12.778 -12.183 1.00 90.25 176 THR A C 1
ATOM 1514 O O . THR A 1 176 ? 17.441 -12.008 -13.143 1.00 90.25 176 THR A O 1
ATOM 1517 N N . ARG A 1 177 ? 16.452 -13.337 -11.620 1.00 91.75 177 ARG A N 1
ATOM 1518 C CA . ARG A 1 177 ? 15.092 -13.135 -12.127 1.00 91.75 177 ARG A CA 1
ATOM 1519 C C . ARG A 1 177 ? 14.624 -11.691 -11.957 1.00 91.75 177 ARG A C 1
ATOM 1521 O O . ARG A 1 177 ? 14.115 -11.103 -12.908 1.00 91.75 177 ARG A O 1
ATOM 1528 N N . ILE A 1 178 ? 14.882 -11.087 -10.797 1.00 92.75 178 ILE A N 1
ATOM 1529 C CA . ILE A 1 178 ? 14.602 -9.670 -10.530 1.00 92.75 178 ILE A CA 1
ATOM 1530 C C . ILE A 1 178 ? 15.373 -8.759 -11.485 1.00 92.75 178 ILE A C 1
ATOM 1532 O O . ILE A 1 178 ? 14.784 -7.837 -12.048 1.00 92.75 178 ILE A O 1
ATOM 1536 N N . LYS A 1 179 ? 16.658 -9.032 -11.744 1.00 92.62 179 LYS A N 1
ATOM 1537 C CA . LYS A 1 179 ? 17.445 -8.258 -12.715 1.00 92.62 179 LYS A CA 1
ATOM 1538 C C . LYS A 1 179 ? 16.909 -8.395 -14.135 1.00 92.62 179 LYS A C 1
ATOM 1540 O O . LYS A 1 179 ? 16.813 -7.393 -14.839 1.00 92.62 179 LYS A O 1
ATOM 1545 N N . SER A 1 180 ? 16.501 -9.597 -14.534 1.00 93.56 180 SER A N 1
ATOM 1546 C CA . SER A 1 180 ? 15.864 -9.823 -15.833 1.00 93.56 180 SER A CA 1
ATOM 1547 C C . SER A 1 180 ? 14.558 -9.028 -15.968 1.00 93.56 180 SER A C 1
ATOM 1549 O O . SER A 1 180 ? 14.406 -8.246 -16.906 1.00 93.56 180 SER A O 1
ATOM 1551 N N . ALA A 1 181 ? 13.665 -9.116 -14.977 1.00 95.00 181 ALA A N 1
ATOM 1552 C CA . ALA A 1 181 ? 12.414 -8.356 -14.944 1.00 95.00 181 ALA A CA 1
ATOM 1553 C C . ALA A 1 181 ? 12.650 -6.834 -14.974 1.00 95.00 181 ALA A C 1
ATOM 1555 O O . ALA A 1 181 ? 11.960 -6.102 -15.684 1.00 95.00 181 ALA A O 1
ATOM 1556 N N . GLN A 1 182 ? 13.657 -6.350 -14.241 1.00 94.25 182 GLN A N 1
ATOM 1557 C CA . GLN A 1 182 ? 14.048 -4.942 -14.229 1.00 94.25 182 GLN A CA 1
ATOM 1558 C C . GLN A 1 182 ? 14.557 -4.480 -15.602 1.00 94.25 182 GLN A C 1
ATOM 1560 O O . GLN A 1 182 ? 14.211 -3.385 -16.047 1.00 94.25 182 GLN A O 1
ATOM 1565 N N . ASN A 1 183 ? 15.331 -5.315 -16.299 1.00 94.62 183 ASN A N 1
ATOM 1566 C CA . ASN A 1 183 ? 15.799 -5.027 -17.654 1.00 94.62 183 ASN A CA 1
ATOM 1567 C C . ASN A 1 183 ? 14.638 -4.957 -18.654 1.00 94.62 183 ASN A C 1
ATOM 1569 O O . ASN A 1 183 ? 14.595 -4.021 -19.453 1.00 94.62 183 ASN A O 1
ATOM 1573 N N . ILE A 1 184 ? 13.670 -5.878 -18.568 1.00 95.50 184 ILE A N 1
ATOM 1574 C CA . ILE A 1 184 ? 12.450 -5.848 -19.393 1.00 95.50 184 ILE A CA 1
ATOM 1575 C C . ILE A 1 184 ? 11.675 -4.552 -19.132 1.00 95.50 184 ILE A C 1
ATOM 1577 O O . ILE A 1 184 ? 11.430 -3.785 -20.063 1.00 95.50 184 ILE A O 1
ATOM 1581 N N . LYS A 1 185 ? 11.387 -4.234 -17.861 1.00 95.69 185 LYS A N 1
ATOM 1582 C CA . LYS A 1 185 ? 10.705 -2.986 -17.478 1.00 95.69 185 LYS A CA 1
ATOM 1583 C C . LYS A 1 185 ? 11.427 -1.748 -18.024 1.00 95.69 185 LYS A C 1
ATOM 1585 O O . LYS A 1 185 ? 10.793 -0.837 -18.555 1.00 95.69 185 LYS A O 1
ATOM 1590 N N . ASN A 1 186 ? 12.755 -1.696 -17.915 1.00 95.00 186 ASN A N 1
ATOM 1591 C CA . ASN A 1 186 ? 13.554 -0.576 -18.416 1.00 95.00 186 ASN A CA 1
ATOM 1592 C C . ASN A 1 186 ? 13.531 -0.471 -19.950 1.00 95.00 186 ASN A C 1
ATOM 1594 O O . ASN A 1 186 ? 13.491 0.643 -20.482 1.00 95.00 186 ASN A O 1
ATOM 1598 N N . SER A 1 187 ? 13.528 -1.604 -20.655 1.00 96.38 187 SER A N 1
ATOM 1599 C CA . SER A 1 187 ? 13.372 -1.665 -22.112 1.00 96.38 187 SER A CA 1
ATOM 1600 C C . SER A 1 187 ? 12.012 -1.113 -22.551 1.00 96.38 187 SER A C 1
ATOM 1602 O O . SER A 1 187 ? 11.943 -0.236 -23.419 1.00 96.38 187 SER A O 1
ATOM 1604 N N . ASP A 1 188 ? 10.933 -1.528 -21.886 1.00 95.75 188 ASP A N 1
ATOM 1605 C CA . ASP A 1 188 ? 9.573 -1.059 -22.172 1.00 95.75 188 ASP A CA 1
ATOM 1606 C C . ASP A 1 188 ? 9.420 0.439 -21.881 1.00 95.75 188 ASP A C 1
ATOM 1608 O O . ASP A 1 188 ? 8.883 1.191 -22.698 1.00 95.75 188 ASP A O 1
ATOM 1612 N N . ILE A 1 189 ? 9.975 0.917 -20.759 1.00 96.31 189 ILE A N 1
ATOM 1613 C CA . ILE A 1 189 ? 10.026 2.350 -20.427 1.00 96.31 189 ILE A CA 1
ATOM 1614 C C . ILE A 1 189 ? 10.794 3.134 -21.494 1.00 96.31 189 ILE A C 1
ATOM 1616 O O . ILE A 1 189 ? 10.377 4.233 -21.864 1.00 96.31 189 ILE A O 1
ATOM 1620 N N . THR A 1 190 ? 11.917 2.609 -21.983 1.00 96.12 190 THR A N 1
ATOM 1621 C CA . THR A 1 190 ? 12.721 3.266 -23.025 1.00 96.12 190 THR A CA 1
ATOM 1622 C C . THR A 1 190 ? 11.937 3.359 -24.329 1.00 96.12 190 THR A C 1
ATOM 1624 O O . THR A 1 190 ? 11.844 4.439 -24.914 1.00 96.12 190 THR A O 1
ATOM 1627 N N . THR A 1 191 ? 11.270 2.275 -24.718 1.00 95.88 191 THR A N 1
ATOM 1628 C CA . THR A 1 191 ? 10.396 2.230 -25.895 1.00 95.88 191 THR A CA 1
ATOM 1629 C C . THR A 1 191 ? 9.244 3.234 -25.777 1.00 95.88 191 THR A C 1
ATOM 1631 O O . THR A 1 191 ? 8.995 4.014 -26.698 1.00 95.88 191 THR A O 1
ATOM 1634 N N . ALA A 1 192 ? 8.572 3.296 -24.624 1.00 95.44 192 ALA A N 1
ATOM 1635 C CA . ALA A 1 192 ? 7.500 4.259 -24.373 1.00 95.44 192 ALA A CA 1
ATOM 1636 C C . ALA A 1 192 ? 8.004 5.716 -24.382 1.00 95.44 192 ALA A C 1
ATOM 1638 O O . ALA A 1 192 ? 7.358 6.591 -24.961 1.00 95.44 192 ALA A O 1
ATOM 1639 N N . LYS A 1 193 ? 9.189 5.989 -23.814 1.00 96.12 193 LYS A N 1
ATOM 1640 C CA . LYS A 1 193 ? 9.836 7.312 -23.893 1.00 96.12 193 LYS A CA 1
ATOM 1641 C C . LYS A 1 193 ? 10.120 7.716 -25.338 1.00 96.12 193 LYS A C 1
ATOM 1643 O O . LYS A 1 193 ? 9.861 8.861 -25.700 1.00 96.12 193 LYS A O 1
ATOM 1648 N N . MET A 1 194 ? 10.620 6.797 -26.165 1.00 95.81 194 MET A N 1
ATOM 1649 C CA . MET A 1 194 ? 10.868 7.064 -27.584 1.00 95.81 194 MET A CA 1
ATOM 1650 C C . MET A 1 194 ? 9.576 7.424 -28.323 1.00 95.81 194 MET A C 1
ATOM 1652 O O . MET A 1 194 ? 9.563 8.422 -29.041 1.00 95.81 194 MET A O 1
ATOM 1656 N N . LYS A 1 195 ? 8.473 6.701 -28.073 1.00 94.81 195 LYS A N 1
ATOM 1657 C CA . LYS A 1 195 ? 7.148 7.042 -28.623 1.00 94.81 195 LYS A CA 1
ATOM 1658 C C . LYS A 1 195 ? 6.695 8.444 -28.207 1.00 94.81 195 LYS A C 1
ATOM 1660 O O . LYS A 1 195 ? 6.250 9.214 -29.053 1.00 94.81 195 LYS A O 1
ATOM 1665 N N . VAL A 1 196 ? 6.849 8.813 -26.931 1.00 95.56 196 VAL A N 1
ATOM 1666 C CA . VAL A 1 196 ? 6.524 10.170 -26.443 1.00 95.56 196 VAL A CA 1
ATOM 1667 C C . VAL A 1 196 ? 7.343 11.232 -27.181 1.00 95.56 196 VAL A C 1
ATOM 1669 O O . VAL A 1 196 ? 6.786 12.236 -27.624 1.00 95.56 196 VAL A O 1
ATOM 1672 N N . VAL A 1 197 ? 8.651 11.015 -27.348 1.00 96.12 197 VAL A N 1
ATOM 1673 C CA . VAL A 1 197 ? 9.531 11.942 -28.079 1.00 96.12 197 VAL A CA 1
ATOM 1674 C C . VAL A 1 197 ? 9.116 12.059 -29.545 1.00 96.12 197 VAL A C 1
ATOM 1676 O O . VAL A 1 197 ? 9.053 13.169 -30.071 1.00 96.12 197 VAL A O 1
ATOM 1679 N N . GLU A 1 198 ? 8.803 10.944 -30.203 1.00 95.31 198 GLU A N 1
ATOM 1680 C CA . GLU A 1 198 ? 8.337 10.929 -31.590 1.00 95.31 198 GLU A CA 1
ATOM 1681 C C . GLU A 1 198 ? 7.016 11.697 -31.751 1.00 95.31 198 GLU A C 1
ATOM 1683 O O . GLU A 1 198 ? 6.922 12.583 -32.601 1.00 95.31 198 GLU A O 1
ATOM 1688 N N . MET A 1 199 ? 6.019 11.426 -30.900 1.00 94.81 199 MET A N 1
ATOM 1689 C CA . MET A 1 199 ? 4.731 12.129 -30.939 1.00 94.81 199 MET A CA 1
ATOM 1690 C C . MET A 1 199 ? 4.890 13.620 -30.641 1.00 94.81 199 MET A C 1
ATOM 1692 O O . MET A 1 199 ? 4.271 14.447 -31.306 1.00 94.81 199 MET A O 1
ATOM 1696 N N . LYS A 1 200 ? 5.770 13.987 -29.701 1.00 94.44 200 LYS A N 1
ATOM 1697 C CA . LYS A 1 200 ? 6.072 15.390 -29.393 1.00 94.44 200 LYS A CA 1
ATOM 1698 C C . LYS A 1 200 ? 6.702 16.111 -30.587 1.00 94.44 200 LYS A C 1
ATOM 1700 O O . LYS A 1 200 ? 6.345 17.256 -30.846 1.00 94.44 200 LYS A O 1
ATOM 1705 N N . LYS A 1 201 ? 7.599 15.450 -31.331 1.00 94.56 201 LYS A N 1
ATOM 1706 C CA . LYS A 1 201 ? 8.177 15.997 -32.572 1.00 94.56 201 LYS A CA 1
ATOM 1707 C C . LYS A 1 201 ? 7.112 16.206 -33.648 1.00 94.56 201 LYS A C 1
ATOM 1709 O O . LYS A 1 201 ? 7.095 17.266 -34.260 1.00 94.56 201 LYS A O 1
ATOM 1714 N N . LYS A 1 202 ? 6.213 15.233 -33.847 1.00 93.50 202 LYS A N 1
ATOM 1715 C CA . LYS A 1 202 ? 5.109 15.350 -34.817 1.00 93.50 202 LYS A CA 1
ATOM 1716 C C . LYS A 1 202 ? 4.147 16.480 -34.443 1.00 93.50 202 LYS A C 1
ATOM 1718 O O . LYS A 1 202 ? 3.848 17.309 -35.288 1.00 93.50 202 LYS A O 1
ATOM 1723 N N . TYR A 1 203 ? 3.759 16.577 -33.171 1.00 91.88 203 TYR A N 1
ATOM 1724 C CA . TYR A 1 203 ? 2.904 17.652 -32.652 1.00 91.88 203 TYR A CA 1
ATOM 1725 C C . TYR A 1 203 ? 3.521 19.057 -32.797 1.00 91.88 203 TYR A C 1
ATOM 1727 O O . TYR A 1 203 ? 2.806 20.030 -33.023 1.00 91.88 203 TYR A O 1
ATOM 1735 N N . ALA A 1 204 ? 4.844 19.172 -32.648 1.00 92.25 204 ALA A N 1
ATOM 1736 C CA . ALA A 1 204 ? 5.566 20.441 -32.750 1.00 92.25 204 ALA A CA 1
ATOM 1737 C C . ALA A 1 204 ? 5.866 20.874 -34.197 1.00 92.25 204 ALA A C 1
ATOM 1739 O O . ALA A 1 204 ? 6.431 21.949 -34.393 1.00 92.25 204 ALA A O 1
ATOM 1740 N N . ASN A 1 205 ? 5.530 20.056 -35.201 1.00 92.88 205 ASN A N 1
ATOM 1741 C CA . ASN A 1 205 ? 5.742 20.402 -36.600 1.00 92.88 205 ASN A CA 1
ATOM 1742 C C . ASN A 1 205 ? 4.869 21.622 -36.969 1.00 92.88 205 ASN A C 1
ATOM 1744 O O . ASN A 1 205 ? 3.655 21.560 -36.797 1.00 92.88 205 ASN A O 1
ATOM 1748 N N . PRO A 1 206 ? 5.434 22.735 -37.468 1.00 90.25 206 PRO A N 1
ATOM 1749 C CA . PRO A 1 206 ? 4.635 23.893 -37.869 1.00 90.25 206 PRO A CA 1
ATOM 1750 C C . PRO A 1 206 ? 3.825 23.655 -39.154 1.00 90.25 206 PRO A C 1
ATOM 1752 O O . PRO A 1 206 ? 2.927 24.437 -39.444 1.00 90.25 206 PRO A O 1
ATOM 1755 N N . ASN A 1 207 ? 4.129 22.592 -39.909 1.00 93.12 207 ASN A N 1
ATOM 1756 C CA . ASN A 1 207 ? 3.549 22.321 -41.228 1.00 93.12 207 ASN A CA 1
ATOM 1757 C C . ASN A 1 207 ? 2.331 21.377 -41.205 1.00 93.12 207 ASN A C 1
ATOM 1759 O O . ASN A 1 207 ? 1.868 20.990 -42.273 1.00 93.12 207 ASN A O 1
ATOM 1763 N N . ILE A 1 208 ? 1.855 20.958 -40.028 1.00 91.88 208 ILE A N 1
ATOM 1764 C CA . ILE A 1 208 ? 0.651 20.118 -39.900 1.00 91.88 208 ILE A CA 1
ATOM 1765 C C . ILE A 1 208 ? -0.583 20.984 -39.637 1.00 91.88 208 ILE A C 1
ATOM 1767 O O . ILE A 1 208 ? -0.487 22.039 -39.003 1.00 91.88 208 ILE A O 1
ATOM 1771 N N . ASP A 1 209 ? -1.742 20.536 -40.113 1.00 93.19 209 ASP A N 1
ATOM 1772 C CA . ASP A 1 209 ? -3.008 21.243 -39.917 1.00 93.19 209 ASP A CA 1
ATOM 1773 C C . ASP A 1 209 ? -3.579 21.065 -38.492 1.00 93.19 209 ASP A C 1
ATOM 1775 O O . ASP A 1 209 ? -3.011 20.384 -37.631 1.00 93.19 209 ASP A O 1
ATOM 1779 N N . ALA A 1 210 ? -4.703 21.732 -38.213 1.00 91.06 210 ALA A N 1
ATOM 1780 C CA . ALA A 1 210 ? -5.332 21.718 -36.895 1.00 91.06 210 ALA A CA 1
ATOM 1781 C C . ALA A 1 210 ? -5.859 20.328 -36.487 1.00 91.06 210 ALA A C 1
ATOM 1783 O O . ALA A 1 210 ? -5.743 19.957 -35.315 1.00 91.06 210 ALA A O 1
ATOM 1784 N N . ASP A 1 211 ? -6.381 19.548 -37.435 1.00 92.69 211 ASP A N 1
ATOM 1785 C CA . ASP A 1 211 ? -6.958 18.227 -37.173 1.00 92.69 211 ASP A CA 1
ATOM 1786 C C . ASP A 1 211 ? -5.852 17.204 -36.879 1.00 92.69 211 ASP A C 1
ATOM 1788 O O . ASP A 1 211 ? -5.921 16.441 -35.907 1.00 92.69 211 ASP A O 1
ATOM 1792 N N . GLU A 1 212 ? -4.768 17.236 -37.655 1.00 92.81 212 GLU A N 1
ATOM 1793 C CA . GLU A 1 212 ? -3.563 16.452 -37.401 1.00 92.81 212 GLU A CA 1
ATOM 1794 C C . GLU A 1 212 ? -2.921 16.826 -36.064 1.00 92.81 212 GLU A C 1
ATOM 1796 O O . GLU A 1 212 ? -2.512 15.949 -35.293 1.00 92.81 212 GLU A O 1
ATOM 1801 N N . LYS A 1 213 ? -2.870 18.121 -35.740 1.00 92.38 213 LYS A N 1
ATOM 1802 C CA . LYS A 1 213 ? -2.330 18.602 -34.466 1.00 92.38 213 LYS A CA 1
ATOM 1803 C C . LYS A 1 213 ? -3.147 18.101 -33.279 1.00 92.38 213 LYS A C 1
ATOM 1805 O O . LYS A 1 213 ? -2.559 17.621 -32.305 1.00 92.38 213 LYS A O 1
ATOM 1810 N N . GLN A 1 214 ? -4.476 18.127 -33.375 1.00 93.44 214 GLN A N 1
ATOM 1811 C CA . GLN A 1 214 ? -5.365 17.577 -32.352 1.00 93.44 214 GLN A CA 1
ATOM 1812 C C . GLN A 1 214 ? -5.176 16.061 -32.195 1.00 93.44 214 GLN A C 1
ATOM 1814 O O . GLN A 1 214 ? -5.069 15.553 -31.075 1.00 93.44 214 GLN A O 1
ATOM 1819 N N . LYS A 1 215 ? -5.041 15.328 -33.305 1.00 95.00 215 LYS A N 1
ATOM 1820 C CA . LYS A 1 215 ? -4.747 13.888 -33.287 1.00 95.00 215 LYS A CA 1
ATOM 1821 C C . LYS A 1 215 ? -3.426 13.579 -32.576 1.00 95.00 215 LYS A C 1
ATOM 1823 O O . LYS A 1 215 ? -3.381 12.683 -31.729 1.00 95.00 215 LYS A O 1
ATOM 1828 N N . TYR A 1 216 ? -2.351 14.309 -32.882 1.00 94.44 216 TYR A N 1
ATOM 1829 C CA . TYR A 1 216 ? -1.061 14.109 -32.215 1.00 94.44 216 TYR A CA 1
ATOM 1830 C C . TYR A 1 216 ? -1.090 14.506 -30.740 1.00 94.44 216 TYR A C 1
ATOM 1832 O O . TYR A 1 216 ? -0.432 13.841 -29.939 1.00 94.44 216 TYR A O 1
ATOM 1840 N N . TYR A 1 217 ? -1.875 15.516 -30.361 1.00 93.81 217 TYR A N 1
ATOM 1841 C CA . TYR A 1 217 ? -2.096 15.856 -28.957 1.00 93.81 217 TYR A CA 1
ATOM 1842 C C . TYR A 1 217 ? -2.705 14.678 -28.182 1.00 93.81 217 TYR A C 1
ATOM 1844 O O . TYR A 1 217 ? -2.135 14.242 -27.180 1.00 93.81 217 TYR A O 1
ATOM 1852 N N . SER A 1 218 ? -3.792 14.080 -28.683 1.00 94.62 218 SER A N 1
ATOM 1853 C CA . SER A 1 218 ? -4.417 12.913 -28.042 1.00 94.62 218 SER A CA 1
ATOM 1854 C C . SER A 1 218 ? -3.479 11.698 -27.977 1.00 94.62 218 SER A C 1
ATOM 1856 O O . SER A 1 218 ? -3.429 10.993 -26.965 1.00 94.62 218 SER A O 1
ATOM 1858 N N . LEU A 1 219 ? -2.692 11.447 -29.030 1.00 95.50 219 LEU A N 1
ATOM 1859 C CA . LEU A 1 219 ? -1.692 10.370 -29.037 1.00 95.50 219 LEU A CA 1
ATOM 1860 C C . LEU A 1 219 ? -0.552 10.622 -28.043 1.00 95.50 219 LEU A C 1
ATOM 1862 O O . LEU A 1 219 ? -0.081 9.681 -27.396 1.00 95.50 219 LEU A O 1
ATOM 1866 N N . LEU A 1 220 ? -0.117 11.874 -27.900 1.00 95.06 220 LEU A N 1
ATOM 1867 C CA . LEU A 1 220 ? 0.888 12.281 -26.923 1.00 95.06 220 LEU A CA 1
ATOM 1868 C C . LEU A 1 220 ? 0.370 12.084 -25.495 1.00 95.06 220 LEU A C 1
ATOM 1870 O O . LEU A 1 220 ? 1.082 11.523 -24.663 1.00 95.06 220 LEU A O 1
ATOM 1874 N N . GLU A 1 221 ? -0.872 12.479 -25.213 1.00 95.88 221 GLU A N 1
ATOM 1875 C CA . GLU A 1 221 ? -1.510 12.265 -23.912 1.00 95.88 221 GLU A CA 1
ATOM 1876 C C . GLU A 1 221 ? -1.592 10.769 -23.569 1.00 95.88 221 GLU A C 1
ATOM 1878 O O . GLU A 1 221 ? -1.176 10.349 -22.486 1.00 95.88 221 GLU A O 1
ATOM 1883 N N . LYS A 1 222 ? -2.039 9.939 -24.521 1.00 95.56 222 LYS A N 1
ATOM 1884 C CA . LYS A 1 222 ? -2.090 8.479 -24.365 1.00 95.56 222 LYS A CA 1
ATOM 1885 C C . LYS A 1 222 ? -0.705 7.880 -24.103 1.00 95.56 222 LYS A C 1
ATOM 1887 O O . LYS A 1 222 ? -0.557 7.069 -23.191 1.00 95.56 222 LYS A O 1
ATOM 1892 N N . SER A 1 223 ? 0.307 8.303 -24.860 1.00 94.50 223 SER A N 1
ATOM 1893 C CA . SER A 1 223 ? 1.686 7.815 -24.712 1.00 94.50 223 SER A CA 1
ATOM 1894 C C . SER A 1 223 ? 2.291 8.219 -23.363 1.00 94.50 223 SER A C 1
ATOM 1896 O O . SER A 1 223 ? 2.981 7.425 -22.726 1.00 94.50 223 SER A O 1
ATOM 1898 N N . ASN A 1 224 ? 1.995 9.431 -22.885 1.00 94.69 224 ASN A N 1
ATOM 1899 C CA . ASN A 1 224 ? 2.399 9.879 -21.553 1.00 94.69 224 ASN A CA 1
ATOM 1900 C C . ASN A 1 224 ? 1.706 9.072 -20.449 1.00 94.69 224 ASN A C 1
ATOM 1902 O O . ASN A 1 224 ? 2.373 8.644 -19.509 1.00 94.69 224 ASN A O 1
ATOM 1906 N N . LYS A 1 225 ? 0.398 8.808 -20.573 1.00 94.25 225 LYS A N 1
ATOM 1907 C CA . LYS A 1 225 ? -0.345 7.942 -19.641 1.00 94.25 225 LYS A CA 1
ATOM 1908 C C . LYS A 1 225 ? 0.251 6.530 -19.586 1.00 94.25 225 LYS A C 1
ATOM 1910 O O . LYS A 1 225 ? 0.453 6.000 -18.496 1.00 94.25 225 LYS A O 1
ATOM 1915 N N . GLU A 1 226 ? 0.592 5.945 -20.735 1.00 93.62 226 GLU A N 1
ATOM 1916 C CA . GLU A 1 226 ? 1.254 4.634 -20.827 1.00 93.62 226 GLU A CA 1
ATOM 1917 C C . GLU A 1 226 ? 2.638 4.637 -20.158 1.00 93.62 226 GLU A C 1
ATOM 1919 O O . GLU A 1 226 ? 2.922 3.771 -19.329 1.00 93.62 226 GLU A O 1
ATOM 1924 N N . LEU A 1 227 ? 3.474 5.644 -20.438 1.00 94.50 227 LEU A N 1
ATOM 1925 C CA . LEU A 1 227 ? 4.791 5.792 -19.813 1.00 94.50 227 LEU A CA 1
ATOM 1926 C C . LEU A 1 227 ? 4.689 5.944 -18.289 1.00 94.50 227 LEU A C 1
ATOM 1928 O O . LEU A 1 227 ? 5.451 5.320 -17.548 1.00 94.50 227 LEU A O 1
ATOM 1932 N N . THR A 1 228 ? 3.756 6.768 -17.812 1.00 92.81 228 THR A N 1
ATOM 1933 C CA . THR A 1 228 ? 3.497 6.934 -16.380 1.00 92.81 228 THR A CA 1
ATOM 1934 C C . THR A 1 228 ? 3.052 5.611 -15.765 1.00 92.81 228 THR A C 1
ATOM 1936 O O . THR A 1 228 ? 3.606 5.213 -14.743 1.00 92.81 228 THR A O 1
ATOM 1939 N N . LYS A 1 229 ? 2.140 4.873 -16.407 1.00 92.19 229 LYS A N 1
ATOM 1940 C CA . LYS A 1 229 ? 1.700 3.553 -15.937 1.00 92.19 229 LYS A CA 1
ATOM 1941 C C . LYS A 1 229 ? 2.867 2.568 -15.814 1.00 92.19 229 LYS A C 1
ATOM 1943 O O . LYS A 1 229 ? 3.019 1.956 -14.762 1.00 92.19 229 LYS A O 1
ATOM 1948 N N . LEU A 1 230 ? 3.719 2.454 -16.837 1.00 92.00 230 LEU A N 1
ATOM 1949 C CA . LEU A 1 230 ? 4.884 1.556 -16.825 1.00 92.00 230 LEU A CA 1
ATOM 1950 C C . LEU A 1 230 ? 5.860 1.874 -15.686 1.00 92.00 230 LEU A C 1
ATOM 1952 O O . LEU A 1 230 ? 6.380 0.963 -15.046 1.00 92.00 230 LEU A O 1
ATOM 1956 N N . LYS A 1 231 ? 6.095 3.160 -15.392 1.00 90.06 231 LYS A N 1
ATOM 1957 C CA . LYS A 1 231 ? 6.975 3.566 -14.283 1.00 90.06 231 LYS A CA 1
ATOM 1958 C C . LYS A 1 231 ? 6.471 3.061 -12.927 1.00 90.06 231 LYS A C 1
ATOM 1960 O O . LYS A 1 231 ? 7.281 2.562 -12.146 1.00 90.06 231 LYS A O 1
ATOM 1965 N N . HIS A 1 232 ? 5.161 3.139 -12.694 1.00 87.44 232 HIS A N 1
ATOM 1966 C CA . HIS A 1 232 ? 4.524 2.770 -11.425 1.00 87.44 232 HIS A CA 1
ATOM 1967 C C . HIS A 1 232 ? 4.225 1.268 -11.283 1.00 87.44 232 HIS A C 1
ATOM 1969 O O . HIS A 1 232 ? 3.904 0.817 -10.191 1.00 87.44 232 HIS A O 1
ATOM 1975 N N . GLN A 1 233 ? 4.323 0.470 -12.351 1.00 89.81 233 GLN A N 1
ATOM 1976 C CA . GLN A 1 233 ? 4.108 -0.978 -12.256 1.00 89.81 233 GLN A CA 1
ATOM 1977 C C . GLN A 1 233 ? 5.235 -1.676 -11.483 1.00 89.81 233 GLN A C 1
ATOM 1979 O O . GLN A 1 233 ? 6.414 -1.454 -11.762 1.00 89.81 233 GLN A O 1
ATOM 1984 N N . GLY A 1 234 ? 4.876 -2.562 -10.553 1.00 89.75 234 GLY A N 1
ATOM 1985 C CA . GLY A 1 234 ? 5.820 -3.444 -9.866 1.00 89.75 234 GLY A CA 1
ATOM 1986 C C . GLY A 1 234 ? 6.470 -4.465 -10.808 1.00 89.75 234 GLY A C 1
ATOM 1987 O O . GLY A 1 234 ? 6.002 -4.704 -11.927 1.00 89.75 234 GLY A O 1
ATOM 1988 N N . LEU A 1 235 ? 7.574 -5.074 -10.363 1.00 93.00 235 LEU A N 1
ATOM 1989 C CA . LEU A 1 235 ? 8.288 -6.096 -11.146 1.00 93.00 235 LEU A CA 1
ATOM 1990 C C . LEU A 1 235 ? 7.465 -7.381 -11.341 1.00 93.00 235 LEU A C 1
ATOM 1992 O O . LEU A 1 235 ? 7.711 -8.124 -12.288 1.00 93.00 235 LEU A O 1
ATOM 1996 N N . ASP A 1 236 ? 6.435 -7.600 -10.520 1.00 91.81 236 ASP A N 1
ATOM 1997 C CA . ASP A 1 236 ? 5.459 -8.686 -10.660 1.00 91.81 236 ASP A CA 1
ATOM 1998 C C . ASP A 1 236 ? 4.703 -8.659 -12.001 1.00 91.81 236 ASP A C 1
ATOM 2000 O O . ASP A 1 236 ? 4.180 -9.682 -12.442 1.00 91.81 236 ASP A O 1
ATOM 2004 N N . LYS A 1 237 ? 4.641 -7.507 -12.685 1.00 93.75 237 LYS A N 1
ATOM 2005 C CA . LYS A 1 237 ? 4.038 -7.405 -14.027 1.00 93.75 237 LYS A CA 1
ATOM 2006 C C . LYS A 1 237 ? 4.946 -7.890 -15.150 1.00 93.75 237 LYS A C 1
ATOM 2008 O O . LYS A 1 237 ? 4.445 -8.153 -16.239 1.00 93.75 237 LYS A O 1
ATOM 2013 N N . PHE A 1 238 ? 6.242 -8.013 -14.885 1.00 93.81 238 PHE A N 1
ATOM 2014 C CA . PHE A 1 238 ? 7.263 -8.327 -15.884 1.00 93.81 238 PHE A CA 1
ATOM 2015 C C . PHE A 1 238 ? 7.837 -9.735 -15.717 1.00 93.81 238 PHE A C 1
ATOM 2017 O O . PHE A 1 238 ? 8.532 -10.216 -16.607 1.00 93.81 238 PHE A O 1
ATOM 2024 N N . ASP A 1 239 ? 7.528 -10.416 -14.609 1.00 94.00 239 ASP A N 1
ATOM 2025 C CA . ASP A 1 239 ? 7.912 -11.807 -14.397 1.00 94.00 239 ASP A CA 1
ATOM 2026 C C . ASP A 1 239 ? 6.854 -12.578 -13.570 1.00 94.00 239 ASP A C 1
ATOM 2028 O O . ASP A 1 239 ? 6.555 -12.208 -12.427 1.00 94.00 239 ASP A O 1
ATOM 2032 N N . PRO A 1 240 ? 6.294 -13.684 -14.106 1.00 91.94 240 PRO A N 1
ATOM 2033 C CA . PRO A 1 240 ? 5.293 -14.490 -13.405 1.00 91.94 240 PRO A CA 1
ATOM 2034 C C . PRO A 1 240 ? 5.781 -15.139 -12.104 1.00 91.94 240 PRO A C 1
ATOM 2036 O O . PRO A 1 240 ? 4.974 -15.388 -11.212 1.00 91.94 240 PRO A O 1
ATOM 2039 N N . GLY A 1 241 ? 7.073 -15.437 -11.974 1.00 91.31 241 GLY A N 1
ATOM 2040 C CA . GLY A 1 241 ? 7.645 -15.993 -10.751 1.00 91.31 241 GLY A CA 1
ATOM 2041 C C . GLY A 1 241 ? 7.745 -14.965 -9.635 1.00 91.31 241 GLY A C 1
ATOM 2042 O O . GLY A 1 241 ? 7.400 -15.285 -8.501 1.00 91.31 241 GLY A O 1
ATOM 2043 N N . ILE A 1 242 ? 8.126 -13.723 -9.951 1.00 92.69 242 ILE A N 1
ATOM 2044 C CA . ILE A 1 242 ? 8.071 -12.600 -9.000 1.00 92.69 242 ILE A CA 1
ATOM 2045 C C . ILE A 1 242 ? 6.627 -12.380 -8.543 1.00 92.69 242 ILE A C 1
ATOM 2047 O O . ILE A 1 242 ? 6.377 -12.221 -7.349 1.00 92.69 242 ILE A O 1
ATOM 2051 N N . LYS A 1 243 ? 5.659 -12.451 -9.465 1.00 93.50 243 LYS A N 1
ATOM 2052 C CA . LYS A 1 243 ? 4.238 -12.390 -9.108 1.00 93.50 243 LYS A CA 1
ATOM 2053 C C . LYS A 1 243 ? 3.835 -13.511 -8.149 1.00 93.50 243 LYS A C 1
ATOM 2055 O O . LYS A 1 243 ? 3.242 -13.232 -7.113 1.00 93.50 243 LYS A O 1
ATOM 2060 N N . ARG A 1 244 ? 4.189 -14.765 -8.455 1.00 91.69 244 ARG A N 1
ATOM 2061 C CA . ARG A 1 244 ? 3.905 -15.915 -7.577 1.00 91.69 244 ARG A CA 1
ATOM 2062 C C . ARG A 1 244 ? 4.542 -15.757 -6.198 1.00 91.69 244 ARG A C 1
ATOM 2064 O O . ARG A 1 244 ? 3.897 -16.085 -5.204 1.00 91.69 244 ARG A O 1
ATOM 2071 N N . LEU A 1 245 ? 5.769 -15.238 -6.133 1.00 91.81 245 LEU A N 1
ATOM 2072 C CA . LEU A 1 245 ? 6.459 -14.931 -4.881 1.00 91.81 245 LEU A CA 1
ATOM 2073 C C . LEU A 1 245 ? 5.672 -13.908 -4.063 1.00 91.81 245 LEU A C 1
ATOM 2075 O O . LEU A 1 245 ? 5.317 -14.192 -2.921 1.00 91.81 245 LEU A O 1
ATOM 2079 N N . LYS A 1 246 ? 5.334 -12.767 -4.671 1.00 93.62 246 LYS A N 1
ATOM 2080 C CA . LYS A 1 246 ? 4.544 -11.709 -4.035 1.00 93.62 246 LYS A CA 1
ATOM 2081 C C . LYS A 1 246 ? 3.200 -12.234 -3.531 1.00 93.62 246 LYS A C 1
ATOM 2083 O O . LYS A 1 246 ? 2.874 -12.052 -2.362 1.00 93.62 246 LYS A O 1
ATOM 2088 N N . ASP A 1 247 ? 2.454 -12.941 -4.378 1.00 92.81 247 ASP A N 1
ATOM 2089 C CA . ASP A 1 247 ? 1.155 -13.515 -4.016 1.00 92.81 247 ASP A CA 1
ATOM 2090 C C . ASP A 1 247 ? 1.288 -14.514 -2.852 1.00 92.81 247 ASP A C 1
ATOM 2092 O O . ASP A 1 247 ? 0.490 -14.478 -1.916 1.00 92.81 247 ASP A O 1
ATOM 2096 N N . THR A 1 248 ? 2.327 -15.355 -2.854 1.00 91.88 248 THR A N 1
ATOM 2097 C CA . THR A 1 248 ? 2.604 -16.299 -1.756 1.00 91.88 248 THR A CA 1
ATOM 2098 C C . THR A 1 248 ? 2.882 -15.576 -0.443 1.00 91.88 248 THR A C 1
ATOM 2100 O O . THR A 1 248 ? 2.289 -15.919 0.580 1.00 91.88 248 THR A O 1
ATOM 2103 N N . MET A 1 249 ? 3.741 -14.554 -0.468 1.00 92.81 249 MET A N 1
ATOM 2104 C CA . MET A 1 249 ? 4.061 -13.753 0.714 1.00 92.81 249 MET A CA 1
ATOM 2105 C C . MET A 1 249 ? 2.810 -13.079 1.280 1.00 92.81 249 MET A C 1
ATOM 2107 O O . MET A 1 249 ? 2.541 -13.178 2.476 1.00 92.81 249 MET A O 1
ATOM 2111 N N . VAL A 1 250 ? 2.002 -12.461 0.416 1.00 94.25 250 VAL A N 1
ATOM 2112 C CA . VAL A 1 250 ? 0.742 -11.805 0.790 1.00 94.25 250 VAL A CA 1
ATOM 2113 C C . VAL A 1 250 ? -0.222 -12.789 1.450 1.00 94.25 250 VAL A C 1
ATOM 2115 O O . VAL A 1 250 ? -0.750 -12.500 2.522 1.00 94.25 250 VAL A O 1
ATOM 2118 N N . GLN A 1 251 ? -0.434 -13.968 0.859 1.00 92.56 251 GLN A N 1
ATOM 2119 C CA . GLN A 1 251 ? -1.319 -14.985 1.440 1.00 92.56 251 GLN A CA 1
ATOM 2120 C C . GLN A 1 251 ? -0.812 -15.488 2.796 1.00 92.56 251 GLN A C 1
ATOM 2122 O O . GLN A 1 251 ? -1.597 -15.679 3.729 1.00 92.56 251 GLN A O 1
ATOM 2127 N N . SER A 1 252 ? 0.501 -15.670 2.938 1.00 91.25 252 SER A N 1
ATOM 2128 C CA . SER A 1 252 ? 1.101 -16.066 4.211 1.00 91.25 252 SER A CA 1
ATOM 2129 C C . SER A 1 252 ? 0.910 -15.001 5.288 1.00 91.25 252 SER A C 1
ATOM 2131 O O . SER A 1 252 ? 0.468 -15.351 6.382 1.00 91.25 252 SER A O 1
ATOM 2133 N N . MET A 1 253 ? 1.149 -13.722 4.974 1.00 92.31 253 MET A N 1
ATOM 2134 C CA . MET A 1 253 ? 0.928 -12.601 5.899 1.00 92.31 253 MET A CA 1
ATOM 2135 C C . MET A 1 253 ? -0.540 -12.475 6.311 1.00 92.31 253 MET A C 1
ATOM 2137 O O . MET A 1 253 ? -0.823 -12.300 7.494 1.00 92.31 253 MET A O 1
ATOM 2141 N N . ILE A 1 254 ? -1.485 -12.658 5.379 1.00 91.25 254 ILE A N 1
ATOM 2142 C CA . ILE A 1 254 ? -2.918 -12.717 5.706 1.00 91.25 254 ILE A CA 1
ATOM 2143 C C . ILE A 1 254 ? -3.173 -13.814 6.739 1.00 91.25 254 ILE A C 1
ATOM 2145 O O . ILE A 1 254 ? -3.795 -13.545 7.763 1.00 91.25 254 ILE A O 1
ATOM 2149 N N . GLY A 1 255 ? -2.651 -15.021 6.516 1.00 87.00 255 GLY A N 1
ATOM 2150 C CA . GLY A 1 255 ? -2.801 -16.127 7.462 1.00 87.00 255 GLY A CA 1
ATOM 2151 C C . GLY A 1 255 ? -2.173 -15.849 8.833 1.00 87.00 255 GLY A C 1
ATOM 2152 O O . GLY A 1 255 ? -2.776 -16.175 9.850 1.00 87.00 255 GLY A O 1
ATOM 2153 N N . MET A 1 256 ? -0.996 -15.221 8.871 1.00 84.81 256 MET A N 1
ATOM 2154 C CA . MET A 1 256 ? -0.306 -14.859 10.117 1.00 84.81 256 MET A CA 1
ATOM 2155 C C . MET A 1 256 ? -1.048 -13.768 10.892 1.00 84.81 256 MET A C 1
ATOM 2157 O O . MET A 1 256 ? -1.112 -13.827 12.114 1.00 84.81 256 MET A O 1
ATOM 2161 N N . SER A 1 257 ? -1.672 -12.823 10.186 1.00 80.88 257 SER A N 1
ATOM 2162 C CA . SER A 1 257 ? -2.417 -11.717 10.797 1.00 80.88 257 SER A CA 1
ATOM 2163 C C . SER A 1 257 ? -3.652 -12.145 11.590 1.00 80.88 257 SER A C 1
ATOM 2165 O O . SER A 1 257 ? -4.169 -11.374 12.387 1.00 80.88 257 SER A O 1
ATOM 2167 N N . HIS A 1 258 ? -4.141 -13.365 11.361 1.00 69.50 258 HIS A N 1
ATOM 2168 C CA . HIS A 1 258 ? -5.256 -13.946 12.107 1.00 69.50 258 HIS A CA 1
ATOM 2169 C C . HIS A 1 258 ? -4.821 -14.627 13.414 1.00 69.50 258 HIS A C 1
ATOM 2171 O O . HIS A 1 258 ? -5.680 -15.002 14.207 1.00 69.50 258 HIS A O 1
ATOM 2177 N N . LEU A 1 259 ? -3.513 -14.818 13.615 1.00 53.91 259 LEU A N 1
ATOM 2178 C CA . LEU A 1 259 ? -2.927 -15.487 14.782 1.00 53.91 259 LEU A CA 1
ATOM 2179 C C . LEU A 1 259 ? -2.313 -14.500 15.792 1.00 53.91 259 LEU A C 1
ATOM 2181 O O . LEU A 1 259 ? -1.976 -14.914 16.899 1.00 53.91 259 LEU A O 1
ATOM 2185 N N . SER A 1 260 ? -2.152 -13.233 15.396 1.00 47.16 260 SER A N 1
ATOM 2186 C CA . SER A 1 260 ? -1.627 -12.114 16.195 1.00 47.16 260 SER A CA 1
ATOM 2187 C C . SER A 1 260 ? -2.746 -11.239 16.741 1.00 47.16 260 SER A C 1
ATOM 2189 O O . SER A 1 260 ? -2.650 -10.825 17.914 1.00 47.16 260 SER A O 1
#

Secondary structure (DSSP, 8-state):
--SSHHHHHHHHHHHTT-HHHHHHHTS---SHHHHHHHHHHHHHHIIIIITHHHH-TTT-S-GGG---TTHHHHHHHHHHHHHHHHHHHTS---HHHHHHHHTSHHHHHHHHHHHHHHHHHHHHHHHHHHHHHHHHHHHH-SS-HHHHHHHHHHHTSTTS--GGGSS--SHHHHHHHHHHHHHHHHHHHHHHHHHHHHHHHHHT-TTS-HHHHHHHHHHHHHHHHHHHHHHH--GGGT-HHHHHHHHHHHHHHHHHHTT-